Protein AF-A0A2N4X7N1-F1 (afdb_monomer)

Sequence (353 aa):
MYRLIFIAIIVLNFSCRKDKEEIELVDAPVSEAELNSVPPPTFQQLINAYEYVAKKDSTLLNNNVKLTRAVFNRIKANPNARVENAEEMNSGFFDIMHRLTKEEWALIVLNLNIRNAYNASKTVEPSKNAAVEYFPCDSDTKYENSKADGFRHAYWSALMVLETNADFAKDFATAHEAGSTNASATEMDLHNNKIGRELAIKYPTATKAQLIELLLQKKYFYIKEGEKIPENLEGIVFFAGKRQYDVTLKGSITNPDSGGPWEITFDIYQCRENIRGEYTIVRNNQMQKRRYKGKIEGNKIILDISDPYVFENPNGVPPCQNMKMYLSGNEASLKGNWVSSNCSQGGVVNLNK

Radius of gyration: 27.9 Å; Cα contacts (8 Å, |Δi|>4): 612; chains: 1; bounding box: 63×81×94 Å

pLDDT: mean 87.4, std 16.6, range [34.09, 98.75]

Nearest PDB structures (foldseek):
  1pby-assembly1_A  TM=5.014E-01  e=2.154E-02  Paracoccus denitrificans
  1lf7-assembly1_A  TM=5.441E-01  e=2.469E-01  Homo sapiens
  2ova-assembly1_A  TM=5.520E-01  e=2.600E-01  Homo sapiens
  3zuo-assembly2_B  TM=6.051E-01  e=4.515E+00  Ornithodoros moubata
  5hcd-assembly1_C  TM=5.656E-01  e=4.515E+00  Ornithodoros moubata

Mean predicted aligned error: 8.26 Å

Secondary structure (DSSP, 8-state):
--PPP---------------------SSPPPHHHHHTSPPPBHHHHHHHHHHHHHH-GGGGG-HHHHHHHHHHHHHH-TT---TT-------S--TTSBPPHHHHHHHHHTT-HHHHHHHHHHHHHHHHHHHHH-TTGGGGTTTTSHHHHHHHHHHHHHHHHHS-HHHHHHHHHHHHTT-S-HHHHHHHHHHHHHHHHHHHH-TT--HHHHHHHHHTS-EEE--TTSPPPTT--SEEESS---TT-EEEEEEEE-GGG-SEEEEEEEEEEETTEEEEEEEEEETTEEEEEEEEEEEETTEEEEEEPPPPGGG-TT------SEEEEEEEETTEEEEEEE-SS-TT-EEEEEE-

Structure (mmCIF, N/CA/C/O backbone):
data_AF-A0A2N4X7N1-F1
#
_entry.id   AF-A0A2N4X7N1-F1
#
loop_
_atom_site.group_PDB
_atom_site.id
_atom_site.type_symbol
_atom_site.label_atom_id
_atom_site.label_alt_id
_atom_site.label_comp_id
_atom_site.label_asym_id
_atom_site.label_entity_id
_atom_site.label_seq_id
_atom_site.pdbx_PDB_ins_code
_atom_site.Cartn_x
_atom_site.Cartn_y
_atom_site.Cartn_z
_atom_site.occupancy
_atom_site.B_iso_or_equiv
_atom_site.auth_seq_id
_atom_site.auth_comp_id
_atom_site.auth_asym_id
_atom_site.auth_atom_id
_atom_site.pdbx_PDB_model_num
ATOM 1 N N . MET A 1 1 ? 10.600 60.831 -68.348 1.00 40.75 1 MET A N 1
ATOM 2 C CA . MET A 1 1 ? 10.993 60.171 -67.083 1.00 40.75 1 MET A CA 1
ATOM 3 C C . MET A 1 1 ? 9.897 59.193 -66.683 1.00 40.75 1 MET A C 1
ATOM 5 O O . MET A 1 1 ? 8.914 59.615 -66.100 1.00 40.75 1 MET A O 1
ATOM 9 N N . TYR A 1 2 ? 10.044 57.911 -67.018 1.00 34.41 2 TYR A N 1
ATOM 10 C CA . TYR A 1 2 ? 9.240 56.827 -66.444 1.00 34.41 2 TYR A CA 1
ATOM 11 C C . TYR A 1 2 ? 10.223 55.751 -65.978 1.00 34.41 2 TYR A C 1
ATOM 13 O O . TYR A 1 2 ? 10.976 55.208 -66.783 1.00 34.41 2 TYR A O 1
ATOM 21 N N . ARG A 1 3 ? 10.288 55.529 -64.661 1.00 38.69 3 ARG A N 1
ATOM 22 C CA . ARG A 1 3 ? 11.093 54.474 -64.032 1.00 38.69 3 ARG A CA 1
ATOM 23 C C . ARG A 1 3 ? 10.314 53.162 -64.121 1.00 38.69 3 ARG A C 1
ATOM 25 O O . ARG A 1 3 ? 9.256 53.056 -63.510 1.00 38.69 3 ARG A O 1
ATOM 32 N N . LEU A 1 4 ? 10.846 52.177 -64.844 1.00 36.31 4 LEU A N 1
ATOM 33 C CA . LEU A 1 4 ? 10.437 50.781 -64.690 1.00 36.31 4 LEU A CA 1
ATOM 34 C C . LEU A 1 4 ? 11.130 50.190 -63.457 1.00 36.31 4 LEU A C 1
ATOM 36 O O . LEU A 1 4 ? 12.347 50.283 -63.307 1.00 36.31 4 LEU A O 1
ATOM 40 N N . ILE A 1 5 ? 10.326 49.595 -62.582 1.00 41.53 5 ILE A N 1
ATOM 41 C CA . ILE A 1 5 ? 10.744 48.840 -61.402 1.00 41.53 5 ILE A CA 1
ATOM 42 C C . ILE A 1 5 ? 10.976 47.392 -61.849 1.00 41.53 5 ILE A C 1
ATOM 44 O O . ILE A 1 5 ? 10.047 46.748 -62.331 1.00 41.53 5 ILE A O 1
ATOM 48 N N . PHE A 1 6 ? 12.192 46.873 -61.675 1.00 36.69 6 PHE A N 1
ATOM 49 C CA . PHE A 1 6 ? 12.469 45.437 -61.758 1.00 36.69 6 PHE A CA 1
ATOM 50 C C . PHE A 1 6 ? 12.430 44.854 -60.343 1.00 36.69 6 PHE A C 1
ATOM 52 O O . PHE A 1 6 ? 13.291 45.152 -59.517 1.00 36.69 6 PHE A O 1
ATOM 59 N N . ILE A 1 7 ? 11.415 44.038 -60.059 1.00 37.56 7 ILE A N 1
ATOM 60 C CA . ILE A 1 7 ? 11.347 43.215 -58.849 1.00 37.56 7 ILE A CA 1
ATOM 61 C C . ILE A 1 7 ? 12.103 41.918 -59.147 1.00 37.56 7 ILE A C 1
ATOM 63 O O . ILE A 1 7 ? 11.674 41.119 -59.976 1.00 37.56 7 ILE A O 1
ATOM 67 N N . ALA A 1 8 ? 13.240 41.720 -58.482 1.00 37.16 8 ALA A N 1
ATOM 68 C CA . ALA A 1 8 ? 13.952 40.451 -58.483 1.00 37.16 8 ALA A CA 1
ATOM 69 C C . ALA A 1 8 ? 13.223 39.466 -57.556 1.00 37.16 8 ALA A C 1
ATOM 71 O O . ALA A 1 8 ? 13.152 39.674 -56.346 1.00 37.16 8 ALA A O 1
ATOM 72 N N . ILE A 1 9 ? 12.671 38.395 -58.126 1.00 36.97 9 ILE A N 1
ATOM 73 C CA . ILE A 1 9 ? 12.119 37.274 -57.363 1.00 36.97 9 ILE A CA 1
ATOM 74 C C . ILE A 1 9 ? 13.300 36.435 -56.866 1.00 36.97 9 ILE A C 1
ATOM 76 O O . ILE A 1 9 ? 13.925 35.706 -57.633 1.00 36.97 9 ILE A O 1
ATOM 80 N N . ILE A 1 10 ? 13.615 36.549 -55.576 1.00 41.03 10 ILE A N 1
ATOM 81 C CA . ILE A 1 10 ? 14.527 35.631 -54.891 1.00 41.03 10 ILE A CA 1
ATOM 82 C C . ILE A 1 10 ? 13.719 34.381 -54.535 1.00 41.03 10 ILE A C 1
ATOM 84 O O . ILE A 1 10 ? 12.898 34.396 -53.620 1.00 41.03 10 ILE A O 1
ATOM 88 N N . VAL A 1 11 ? 13.949 33.290 -55.264 1.00 38.28 11 VAL A N 1
ATOM 89 C CA . VAL A 1 11 ? 13.445 31.965 -54.890 1.00 38.28 11 VAL A CA 1
ATOM 90 C C . VAL A 1 11 ? 14.369 31.403 -53.810 1.00 38.28 11 VAL A C 1
ATOM 92 O O . VAL A 1 11 ? 15.421 30.836 -54.100 1.00 38.28 11 VAL A O 1
ATOM 95 N N . LEU A 1 12 ? 13.994 31.594 -52.544 1.00 38.25 12 LEU A N 1
ATOM 96 C CA . LEU A 1 12 ? 14.609 30.894 -51.418 1.00 38.25 12 LEU A CA 1
ATOM 97 C C . LEU A 1 12 ? 14.129 29.438 -51.432 1.00 38.25 12 LEU A C 1
ATOM 99 O O . LEU A 1 12 ? 13.003 29.138 -51.036 1.00 38.25 12 LEU A O 1
ATOM 103 N N . ASN A 1 13 ? 14.989 28.526 -51.887 1.00 34.09 13 ASN A N 1
ATOM 104 C CA . ASN A 1 13 ? 14.807 27.093 -51.674 1.00 34.09 13 ASN A CA 1
ATOM 105 C C . ASN A 1 13 ? 14.996 26.784 -50.181 1.00 34.09 13 ASN A C 1
ATOM 107 O O . ASN A 1 13 ? 16.102 26.489 -49.729 1.00 34.09 13 ASN A O 1
ATOM 111 N N . PHE A 1 14 ? 13.912 26.834 -49.408 1.00 35.94 14 PHE A N 1
ATOM 112 C CA . PHE A 1 14 ? 13.867 26.176 -48.107 1.00 35.94 14 PHE A CA 1
ATOM 113 C C . PHE A 1 14 ? 13.791 24.666 -48.339 1.00 35.94 14 PHE A C 1
ATOM 115 O O . PHE A 1 14 ? 12.718 24.088 -48.505 1.00 35.94 14 PHE A O 1
ATOM 122 N N . SER A 1 15 ? 14.954 24.015 -48.365 1.00 34.59 15 SER A N 1
ATOM 123 C CA . SER A 1 15 ? 15.030 22.569 -48.181 1.00 34.59 15 SER A CA 1
ATOM 124 C C . SER A 1 15 ? 14.576 22.258 -46.753 1.00 34.59 15 SER A C 1
ATOM 126 O O . SER A 1 15 ? 15.340 22.397 -45.799 1.00 34.59 15 SER A O 1
ATOM 128 N N . CYS A 1 16 ? 13.307 21.878 -46.587 1.00 38.59 16 CYS A N 1
ATOM 129 C CA . CYS A 1 16 ? 12.831 21.229 -45.371 1.00 38.59 16 CYS A CA 1
ATOM 130 C C . CYS A 1 16 ? 13.525 19.868 -45.251 1.00 38.59 16 CYS A C 1
ATOM 132 O O . CYS A 1 16 ? 12.997 18.841 -45.682 1.00 38.59 16 CYS A O 1
ATOM 134 N N . ARG A 1 17 ? 14.707 19.845 -44.631 1.00 36.03 17 ARG A N 1
ATOM 135 C CA . ARG A 1 17 ? 15.272 18.616 -44.082 1.00 36.03 17 ARG A CA 1
ATOM 136 C C . ARG A 1 17 ? 14.375 18.220 -42.908 1.00 36.03 17 ARG A C 1
ATOM 138 O O . ARG A 1 17 ? 14.511 18.722 -41.801 1.00 36.03 17 ARG A O 1
ATOM 145 N N . LYS A 1 18 ? 13.382 17.364 -43.164 1.00 38.88 18 LYS A N 1
ATOM 146 C CA . LYS A 1 18 ? 12.819 16.538 -42.095 1.00 38.88 18 LYS A CA 1
ATOM 147 C C . LYS A 1 18 ? 13.967 15.642 -41.657 1.00 38.88 18 LYS A C 1
ATOM 149 O O . LYS A 1 18 ? 14.244 14.659 -42.342 1.00 38.88 18 LYS A O 1
ATOM 154 N N . ASP A 1 19 ? 14.648 16.004 -40.577 1.00 38.66 19 ASP A N 1
ATOM 155 C CA . ASP A 1 19 ? 15.570 15.105 -39.899 1.00 38.66 19 ASP A CA 1
ATOM 156 C C . ASP A 1 19 ? 14.757 13.890 -39.447 1.00 38.66 19 ASP A C 1
ATOM 158 O O . ASP A 1 19 ? 14.081 13.875 -38.418 1.00 38.66 19 ASP A O 1
ATOM 162 N N . LYS A 1 20 ? 14.735 12.861 -40.296 1.00 44.12 20 LYS A N 1
ATOM 163 C CA . LYS A 1 20 ? 14.378 11.520 -39.876 1.00 44.12 20 LYS A CA 1
ATOM 164 C C . LYS A 1 20 ? 15.541 11.071 -38.999 1.00 44.12 20 LYS A C 1
ATOM 166 O O . LYS A 1 20 ? 16.479 10.471 -39.501 1.00 44.12 20 LYS A O 1
ATOM 171 N N . GLU A 1 21 ? 15.494 11.385 -37.706 1.00 55.69 21 GLU A N 1
ATOM 172 C CA . GLU A 1 21 ? 16.213 10.574 -36.723 1.00 55.69 21 GLU A CA 1
ATOM 173 C C . GLU A 1 21 ? 15.700 9.139 -36.913 1.00 55.69 21 GLU A C 1
ATOM 175 O O . GLU A 1 21 ? 14.548 8.824 -36.572 1.00 55.69 21 GLU A O 1
ATOM 180 N N . GLU A 1 22 ? 16.501 8.320 -37.590 1.00 61.06 22 GLU A N 1
ATOM 181 C CA . GLU A 1 22 ? 16.320 6.878 -37.677 1.00 61.06 22 GLU A CA 1
ATOM 182 C C . GLU A 1 22 ? 16.646 6.279 -36.308 1.00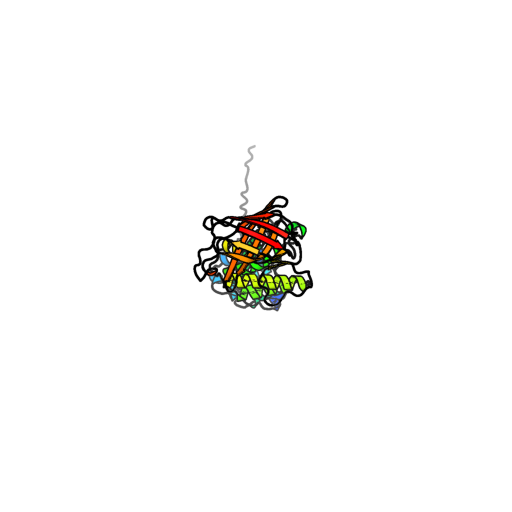 61.06 22 GLU A C 1
ATOM 184 O O . GLU A 1 22 ? 17.578 6.711 -35.630 1.00 61.06 22 GLU A O 1
ATOM 189 N N . ILE A 1 23 ? 15.843 5.311 -35.867 1.00 63.03 23 ILE A N 1
ATOM 190 C CA . ILE A 1 23 ? 16.182 4.541 -34.672 1.00 63.03 23 ILE A CA 1
ATOM 191 C C . ILE A 1 23 ? 17.345 3.637 -35.075 1.00 63.03 23 ILE A C 1
ATOM 193 O O . ILE A 1 23 ? 17.161 2.724 -35.876 1.00 63.03 23 ILE A O 1
ATOM 197 N N . GLU A 1 24 ? 18.538 3.897 -34.544 1.00 59.59 24 GLU A N 1
ATOM 198 C CA . GLU A 1 24 ? 19.690 3.020 -34.743 1.00 59.59 24 GLU A CA 1
ATOM 199 C C . GLU A 1 24 ? 19.423 1.684 -34.028 1.00 59.59 24 GLU A C 1
ATOM 201 O O . GLU A 1 24 ? 19.470 1.584 -32.796 1.00 59.59 24 GLU A O 1
ATOM 206 N N . LEU A 1 25 ? 19.057 0.666 -34.811 1.00 61.97 25 LEU A N 1
ATOM 207 C CA . LEU A 1 25 ? 18.718 -0.670 -34.329 1.00 61.97 25 LEU A CA 1
ATOM 208 C C . LEU A 1 25 ? 19.961 -1.556 -34.361 1.00 61.97 25 LEU A C 1
ATOM 210 O O . LEU A 1 25 ? 20.261 -2.203 -35.362 1.00 61.97 25 LEU A O 1
ATOM 214 N N . VAL A 1 26 ? 20.675 -1.601 -33.239 1.00 71.81 26 VAL A N 1
ATOM 215 C CA . VAL A 1 26 ? 21.698 -2.623 -33.004 1.00 71.81 26 VAL A CA 1
ATOM 216 C C . VAL A 1 26 ? 21.008 -3.875 -32.465 1.00 71.81 26 VAL A C 1
ATOM 218 O O . VAL A 1 26 ? 20.328 -3.819 -31.441 1.00 71.81 26 VAL A O 1
ATOM 221 N N . ASP A 1 27 ? 21.193 -5.014 -33.131 1.00 72.56 27 ASP A N 1
ATOM 222 C CA . ASP A 1 27 ? 20.600 -6.304 -32.744 1.00 72.56 27 ASP A CA 1
ATOM 223 C C . ASP A 1 27 ? 21.394 -6.985 -31.603 1.00 72.56 27 ASP A C 1
ATOM 225 O O . ASP A 1 27 ? 21.731 -8.165 -31.654 1.00 72.56 27 ASP A O 1
ATOM 229 N N . ALA A 1 28 ? 21.762 -6.207 -30.577 1.00 85.19 28 ALA A N 1
ATOM 230 C CA . ALA A 1 28 ? 22.543 -6.663 -29.429 1.00 85.19 28 ALA A CA 1
ATOM 231 C C . ALA A 1 28 ? 22.019 -6.058 -28.111 1.00 85.19 28 ALA A C 1
ATOM 233 O O . ALA A 1 28 ? 21.717 -4.856 -28.072 1.00 85.19 28 ALA A O 1
ATOM 234 N N . PRO A 1 29 ? 21.956 -6.840 -27.013 1.00 91.62 29 PRO A N 1
ATOM 235 C CA . PRO A 1 29 ? 21.647 -6.327 -25.677 1.00 91.62 29 PRO A CA 1
ATOM 236 C C . PRO A 1 29 ? 22.611 -5.220 -25.247 1.00 91.62 29 PRO A C 1
ATOM 238 O O . PRO A 1 29 ? 23.762 -5.202 -25.681 1.00 91.62 29 PRO A O 1
ATOM 241 N N . VAL A 1 30 ? 22.139 -4.298 -24.405 1.00 93.62 30 VAL A N 1
ATOM 242 C CA . VAL A 1 30 ? 22.968 -3.243 -23.799 1.00 93.62 30 VAL A CA 1
ATOM 243 C C . VAL A 1 30 ? 23.974 -3.882 -22.846 1.00 93.62 30 VAL A C 1
ATOM 245 O O . VAL A 1 30 ? 23.587 -4.650 -21.969 1.00 93.62 30 VAL A O 1
ATOM 248 N N . SER A 1 31 ? 25.260 -3.582 -23.022 1.00 94.31 31 SER A N 1
ATOM 249 C CA . SER A 1 31 ? 26.309 -4.050 -22.109 1.00 94.31 31 SER A CA 1
ATOM 250 C C . SER A 1 31 ? 26.346 -3.230 -20.815 1.00 94.31 31 SER A C 1
ATOM 252 O O . SER A 1 31 ? 25.935 -2.070 -20.790 1.00 94.31 31 SER A O 1
ATOM 254 N N . GLU A 1 32 ? 26.914 -3.786 -19.742 1.00 94.56 32 GLU A N 1
ATOM 255 C CA . GLU A 1 32 ? 27.132 -3.046 -18.488 1.00 94.56 32 GLU A CA 1
ATOM 256 C C . GLU A 1 32 ? 27.980 -1.782 -18.689 1.00 94.56 32 GLU A C 1
ATOM 258 O O . GLU A 1 32 ? 27.701 -0.738 -18.104 1.00 94.56 32 GLU A O 1
ATOM 263 N N . ALA A 1 33 ? 28.995 -1.847 -19.557 1.00 95.06 33 ALA A N 1
ATOM 264 C CA . ALA A 1 33 ? 29.833 -0.694 -19.878 1.00 95.06 33 ALA A CA 1
ATOM 265 C C . ALA A 1 33 ? 29.020 0.438 -20.527 1.00 95.06 33 ALA A C 1
ATOM 267 O O . ALA A 1 33 ? 29.196 1.608 -20.188 1.00 95.06 33 ALA A O 1
ATOM 268 N N . GLU A 1 34 ? 28.098 0.095 -21.431 1.00 94.44 34 GLU A N 1
ATOM 269 C CA . GLU A 1 34 ? 27.183 1.066 -22.027 1.00 94.44 34 GLU A CA 1
ATOM 270 C C . GLU A 1 34 ? 26.201 1.617 -20.994 1.00 94.44 34 GLU A C 1
ATOM 272 O O . GLU A 1 34 ? 26.036 2.835 -20.922 1.00 94.44 34 GLU A O 1
ATOM 277 N N . LEU A 1 35 ? 25.589 0.754 -20.178 1.00 94.56 35 LEU A N 1
ATOM 278 C CA . LEU A 1 35 ? 24.678 1.155 -19.106 1.00 94.56 35 LEU A CA 1
ATOM 279 C C . LEU A 1 35 ? 25.329 2.192 -18.184 1.00 94.56 35 LEU A C 1
ATOM 281 O O . LEU A 1 35 ? 24.758 3.253 -17.956 1.00 94.56 35 LEU A O 1
ATOM 285 N N . ASN A 1 36 ? 26.552 1.919 -17.728 1.00 93.38 36 ASN A N 1
ATOM 286 C CA . ASN A 1 36 ? 27.296 2.785 -16.812 1.00 93.38 36 ASN A CA 1
ATOM 287 C C . ASN A 1 36 ? 27.677 4.144 -17.424 1.00 93.38 36 ASN A C 1
ATOM 289 O O . ASN A 1 36 ? 28.004 5.077 -16.691 1.00 93.38 36 ASN A O 1
ATOM 293 N N . SER A 1 37 ? 27.621 4.279 -18.754 1.00 91.50 37 SER A N 1
ATOM 294 C CA . SER A 1 37 ? 27.845 5.550 -19.453 1.00 91.50 37 SER A CA 1
ATOM 295 C C . SER A 1 37 ? 26.614 6.466 -19.483 1.00 91.50 37 SER A C 1
ATOM 297 O O . SER A 1 37 ? 26.734 7.633 -19.857 1.00 91.50 37 SER A O 1
ATOM 299 N N . VAL A 1 38 ? 25.434 5.959 -19.100 1.00 91.44 38 VAL A N 1
ATOM 300 C CA . VAL A 1 38 ? 24.162 6.691 -19.139 1.00 91.44 38 VAL A CA 1
ATOM 301 C C . VAL A 1 38 ? 23.571 6.765 -17.728 1.00 91.44 38 VAL A C 1
ATOM 303 O O . VAL A 1 38 ? 23.261 5.725 -17.147 1.00 91.44 38 VAL A O 1
ATOM 306 N N . PRO A 1 39 ? 23.382 7.968 -17.153 1.00 91.19 39 PRO A N 1
ATOM 307 C CA . PRO A 1 39 ? 22.790 8.087 -15.827 1.00 91.19 39 PRO A CA 1
ATOM 308 C C . PRO A 1 39 ? 21.342 7.564 -15.826 1.00 91.19 39 PRO A C 1
ATOM 310 O O . PRO A 1 39 ? 20.651 7.714 -16.840 1.00 91.19 39 PRO A O 1
ATOM 313 N N . PRO A 1 40 ? 20.851 7.016 -14.699 1.00 92.81 40 PRO A N 1
ATOM 314 C CA . PRO A 1 40 ? 19.457 6.607 -14.582 1.00 92.81 40 PRO A CA 1
ATOM 315 C C . PRO A 1 40 ? 18.484 7.743 -14.965 1.00 92.81 40 PRO A C 1
ATOM 317 O O . PRO A 1 40 ? 18.634 8.878 -14.479 1.00 92.81 40 PRO A O 1
ATOM 320 N N . PRO A 1 41 ? 17.505 7.482 -15.851 1.00 93.81 41 PRO A N 1
ATOM 321 C CA . PRO A 1 41 ? 16.510 8.472 -16.252 1.00 93.81 41 PRO A CA 1
ATOM 322 C C . PRO A 1 41 ? 15.475 8.691 -15.141 1.00 93.81 41 PRO A C 1
ATOM 324 O O . PRO A 1 41 ? 15.380 7.906 -14.200 1.00 93.81 41 PRO A O 1
ATOM 327 N N . THR A 1 42 ? 14.655 9.734 -15.263 1.00 92.88 42 THR A N 1
ATOM 328 C CA . THR A 1 42 ? 13.405 9.812 -14.488 1.00 92.88 42 THR A CA 1
ATOM 329 C C . THR A 1 42 ? 12.368 8.811 -14.989 1.00 92.88 42 THR A C 1
ATOM 331 O O . THR A 1 42 ? 12.427 8.377 -16.147 1.00 92.88 42 THR A O 1
ATOM 334 N N . PHE A 1 43 ? 11.378 8.473 -14.157 1.00 92.44 43 PHE A N 1
ATOM 335 C CA . PHE A 1 43 ? 10.231 7.671 -14.602 1.00 92.44 43 PHE A CA 1
ATOM 336 C C . PHE A 1 43 ? 9.541 8.314 -15.815 1.00 92.44 43 PHE A C 1
ATOM 338 O O . PHE A 1 43 ? 9.230 7.621 -16.787 1.00 92.44 43 PHE A O 1
ATOM 345 N N . GLN A 1 44 ? 9.381 9.642 -15.819 1.00 92.06 44 GLN A N 1
ATOM 346 C CA . GLN A 1 44 ? 8.810 10.368 -16.956 1.00 92.06 44 GLN A CA 1
ATOM 347 C C . GLN A 1 44 ? 9.680 10.278 -18.219 1.00 92.06 44 GLN A C 1
ATOM 349 O O . GLN A 1 44 ? 9.157 10.097 -19.320 1.00 92.06 44 GLN A O 1
ATOM 354 N N . GLN A 1 45 ? 11.006 10.378 -18.090 1.00 93.00 45 GLN A N 1
ATOM 355 C CA . GLN A 1 45 ? 11.922 10.204 -19.223 1.00 93.00 45 GLN A CA 1
ATOM 356 C C . GLN A 1 45 ? 11.818 8.791 -19.813 1.00 93.00 45 GLN A C 1
ATOM 358 O O . GLN A 1 45 ? 11.787 8.645 -21.037 1.00 93.00 45 GLN A O 1
ATOM 363 N N . LEU A 1 46 ? 11.702 7.764 -18.964 1.00 95.56 46 LEU A N 1
ATOM 364 C CA . LEU A 1 46 ? 11.485 6.384 -19.394 1.00 95.56 46 LEU A CA 1
ATOM 365 C C . LEU A 1 46 ? 10.151 6.220 -20.145 1.00 95.56 46 LEU A C 1
ATOM 367 O O . LEU A 1 46 ? 10.137 5.633 -21.228 1.00 95.56 46 LEU A O 1
ATOM 371 N N . ILE A 1 47 ? 9.053 6.768 -19.608 1.00 95.50 47 ILE A N 1
ATOM 372 C CA . ILE A 1 47 ? 7.724 6.765 -20.249 1.00 95.50 47 ILE A CA 1
ATOM 373 C C . ILE A 1 47 ? 7.803 7.403 -21.639 1.00 95.50 47 ILE A C 1
ATOM 375 O O . ILE A 1 47 ? 7.460 6.767 -22.636 1.00 95.50 47 ILE A O 1
ATOM 379 N N . ASN A 1 48 ? 8.339 8.623 -21.720 1.00 94.25 48 ASN A N 1
ATOM 380 C CA . ASN A 1 48 ? 8.442 9.374 -22.970 1.00 94.25 48 ASN A CA 1
ATOM 381 C C . ASN A 1 48 ? 9.282 8.635 -24.022 1.00 94.25 48 ASN A C 1
ATOM 383 O O . ASN A 1 48 ? 8.936 8.620 -25.206 1.00 94.25 48 ASN A O 1
ATOM 387 N N . ALA A 1 49 ? 10.395 8.022 -23.608 1.00 95.12 49 ALA A N 1
ATOM 388 C CA . ALA A 1 49 ? 11.255 7.262 -24.506 1.00 95.12 49 ALA A CA 1
ATOM 389 C C . ALA A 1 49 ? 10.559 5.996 -25.028 1.00 95.12 49 ALA A C 1
ATOM 391 O O . ALA A 1 49 ? 10.614 5.731 -26.231 1.00 95.12 49 ALA A O 1
ATOM 392 N N . TYR A 1 50 ? 9.868 5.255 -24.157 1.00 96.75 50 TYR A N 1
ATOM 393 C CA . TYR A 1 50 ? 9.094 4.075 -24.541 1.00 96.75 50 TYR A CA 1
ATOM 394 C C . TYR A 1 50 ? 7.997 4.421 -25.552 1.00 96.75 50 TYR A C 1
ATOM 396 O O . TYR A 1 50 ? 7.911 3.801 -26.611 1.00 96.75 50 TYR A O 1
ATOM 404 N N . GLU A 1 51 ? 7.188 5.440 -25.262 1.00 95.94 51 GLU A N 1
ATOM 405 C CA . GLU A 1 51 ? 6.071 5.850 -26.120 1.00 95.94 51 GLU A CA 1
ATOM 406 C C . GLU A 1 51 ? 6.543 6.389 -27.469 1.00 95.94 51 GLU A C 1
ATOM 408 O O . GLU A 1 51 ? 5.946 6.081 -28.503 1.00 95.94 51 GLU A O 1
ATOM 413 N N . TYR A 1 52 ? 7.649 7.138 -27.484 1.00 94.19 52 TYR A N 1
ATOM 414 C CA . TYR A 1 52 ? 8.273 7.581 -28.727 1.00 94.19 52 TYR A CA 1
ATOM 415 C C . TYR A 1 52 ? 8.675 6.391 -29.605 1.00 94.19 52 TYR A C 1
ATOM 417 O O . TYR A 1 52 ? 8.320 6.356 -30.784 1.00 94.19 52 TYR A O 1
ATOM 425 N N . VAL A 1 53 ? 9.382 5.409 -29.034 1.00 94.88 53 VAL A N 1
ATOM 426 C CA . VAL A 1 53 ? 9.827 4.209 -29.759 1.00 94.88 53 VAL A CA 1
ATOM 427 C C . VAL A 1 53 ? 8.626 3.406 -30.261 1.00 94.88 53 VAL A C 1
ATOM 429 O O . VAL A 1 53 ? 8.557 3.108 -31.451 1.00 94.88 53 VAL A O 1
ATOM 432 N N . ALA A 1 54 ? 7.640 3.142 -29.399 1.00 95.25 54 ALA A N 1
ATOM 433 C CA . ALA A 1 54 ? 6.434 2.389 -29.741 1.00 95.25 54 ALA A CA 1
ATOM 434 C C . ALA A 1 54 ? 5.603 3.053 -30.854 1.00 95.25 54 ALA A C 1
ATOM 436 O O . ALA A 1 54 ? 5.040 2.363 -31.704 1.00 95.25 54 ALA A O 1
ATOM 437 N N . LYS A 1 55 ? 5.532 4.391 -30.868 1.00 95.94 55 LYS A N 1
ATOM 438 C CA . LYS A 1 55 ? 4.836 5.164 -31.909 1.00 95.94 55 LYS A CA 1
ATOM 439 C C . LYS A 1 55 ? 5.607 5.197 -33.227 1.00 95.94 55 LYS A C 1
ATOM 441 O O . LYS A 1 55 ? 4.990 5.213 -34.290 1.00 95.94 55 LYS A O 1
ATOM 446 N N . LYS A 1 56 ? 6.938 5.278 -33.165 1.00 94.12 56 LYS A N 1
ATOM 447 C CA . LYS A 1 56 ? 7.807 5.361 -34.346 1.00 94.12 56 LYS A CA 1
ATOM 448 C C . LYS A 1 56 ? 7.885 4.018 -35.073 1.00 94.12 56 LYS A C 1
ATOM 450 O O . LYS A 1 56 ? 7.846 4.008 -36.300 1.00 94.12 56 LYS A O 1
ATOM 455 N N . ASP A 1 57 ? 7.977 2.923 -34.322 1.00 93.50 57 ASP A N 1
ATOM 456 C CA . ASP A 1 57 ? 7.989 1.559 -34.843 1.00 93.50 57 ASP A CA 1
ATOM 457 C C . ASP A 1 57 ? 7.361 0.587 -33.832 1.00 93.50 57 ASP A C 1
ATOM 459 O O . ASP A 1 57 ? 7.998 0.108 -32.888 1.00 93.50 57 ASP A O 1
ATOM 463 N N . SER A 1 58 ? 6.086 0.266 -34.048 1.00 93.88 58 SER A N 1
ATOM 464 C CA . SER A 1 58 ? 5.343 -0.655 -33.189 1.00 93.88 58 SER A CA 1
ATOM 465 C C . SER A 1 58 ? 5.809 -2.107 -33.317 1.00 93.88 58 SER A C 1
ATOM 467 O O . SER A 1 58 ? 5.509 -2.912 -32.436 1.00 93.88 58 SER A O 1
ATOM 469 N N . THR A 1 59 ? 6.570 -2.465 -34.359 1.00 93.56 59 THR A N 1
ATOM 470 C CA . THR A 1 59 ? 7.075 -3.837 -34.530 1.00 93.56 59 THR A CA 1
ATOM 471 C C . THR A 1 59 ? 8.115 -4.200 -33.469 1.00 93.56 59 THR A C 1
ATOM 473 O O . THR A 1 59 ? 8.219 -5.367 -33.083 1.00 93.56 59 THR A O 1
ATOM 476 N N . LEU A 1 60 ? 8.810 -3.200 -32.909 1.00 92.38 60 LEU A N 1
ATOM 477 C CA . LEU A 1 60 ? 9.768 -3.369 -31.813 1.00 92.38 60 LEU A CA 1
ATOM 478 C C . LEU A 1 60 ? 9.110 -3.911 -30.541 1.00 92.38 60 LEU A C 1
ATOM 480 O O . LEU A 1 60 ? 9.766 -4.585 -29.753 1.00 92.38 60 LEU A O 1
ATOM 484 N N . LEU A 1 61 ? 7.802 -3.702 -30.363 1.00 92.75 61 LEU A N 1
ATOM 485 C CA . LEU A 1 61 ? 7.048 -4.248 -29.233 1.00 92.75 61 LEU A CA 1
ATOM 486 C C . LEU A 1 61 ? 7.071 -5.787 -29.197 1.00 92.75 61 LEU A C 1
ATOM 488 O O . LEU A 1 61 ? 6.877 -6.373 -28.134 1.00 92.75 61 LEU A O 1
ATOM 492 N N . ASN A 1 62 ? 7.365 -6.447 -30.315 1.00 93.06 62 ASN A N 1
ATOM 493 C CA . ASN A 1 62 ? 7.416 -7.905 -30.392 1.00 93.06 62 ASN A CA 1
ATOM 494 C C . ASN A 1 62 ? 8.781 -8.493 -29.988 1.00 93.06 62 ASN A C 1
ATOM 496 O O . ASN A 1 62 ? 8.931 -9.712 -29.968 1.00 93.06 62 ASN A O 1
ATOM 500 N N . ASN A 1 63 ? 9.787 -7.663 -29.681 1.00 93.44 63 ASN A N 1
ATOM 501 C CA . ASN A 1 63 ? 11.129 -8.121 -29.323 1.00 93.44 63 ASN A CA 1
ATOM 502 C C . ASN A 1 63 ? 11.737 -7.259 -28.203 1.00 93.44 63 ASN A C 1
ATOM 504 O O . ASN A 1 63 ? 12.146 -6.121 -28.429 1.00 93.44 63 ASN A O 1
ATOM 508 N N . ASN A 1 64 ? 11.859 -7.828 -26.999 1.00 91.94 64 ASN A N 1
ATOM 509 C CA . ASN A 1 64 ? 12.353 -7.102 -25.824 1.00 91.94 64 ASN A CA 1
ATOM 510 C C . ASN A 1 64 ? 13.819 -6.653 -25.933 1.00 91.94 64 ASN A C 1
ATOM 512 O O . ASN A 1 64 ? 14.160 -5.633 -25.338 1.00 91.94 64 ASN A O 1
ATOM 516 N N . VAL A 1 65 ? 14.676 -7.349 -26.692 1.00 93.94 65 VAL A N 1
ATOM 517 C CA . VAL A 1 65 ? 16.071 -6.918 -26.915 1.00 93.94 65 VAL A CA 1
ATOM 518 C C . VAL A 1 65 ? 16.080 -5.635 -27.736 1.00 93.94 65 VAL A C 1
ATOM 520 O O . VAL A 1 65 ? 16.634 -4.624 -27.301 1.00 93.94 65 VAL A O 1
ATOM 523 N N . LYS A 1 66 ? 15.394 -5.648 -28.885 1.00 94.31 66 LYS A N 1
ATOM 524 C CA . LYS A 1 66 ? 15.299 -4.486 -29.781 1.00 94.31 66 LYS A CA 1
ATOM 525 C C . LYS A 1 66 ? 14.604 -3.309 -29.109 1.00 94.31 66 LYS A C 1
ATOM 527 O O . LYS A 1 66 ? 15.077 -2.181 -29.216 1.00 94.31 66 LYS A O 1
ATOM 532 N N . LEU A 1 67 ? 13.518 -3.573 -28.382 1.00 95.38 67 LEU A N 1
ATOM 533 C CA . LEU A 1 67 ? 12.788 -2.550 -27.641 1.00 95.38 67 LEU A CA 1
ATOM 534 C C . LEU A 1 67 ? 13.665 -1.905 -26.566 1.00 95.38 67 LEU A C 1
ATOM 536 O O . LEU A 1 67 ? 13.779 -0.683 -26.532 1.00 95.38 67 LEU A O 1
ATOM 540 N N . THR A 1 68 ? 14.318 -2.713 -25.724 1.00 96.12 68 THR A N 1
ATOM 541 C CA . THR A 1 68 ? 15.211 -2.214 -24.665 1.0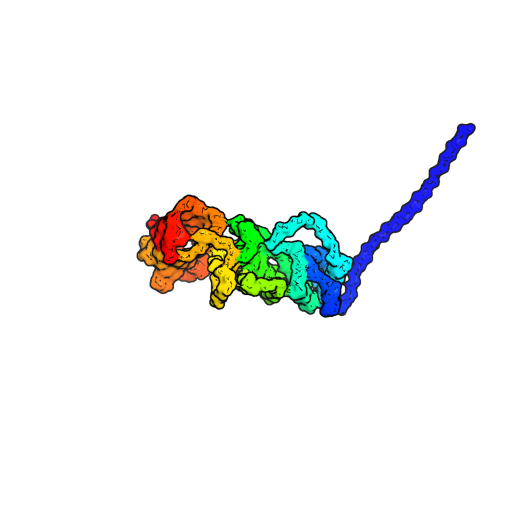0 96.12 68 THR A CA 1
ATOM 542 C C . THR A 1 68 ? 16.335 -1.376 -25.260 1.00 96.12 68 THR A C 1
ATOM 544 O O . THR A 1 68 ? 16.574 -0.260 -24.802 1.00 96.12 68 THR A O 1
ATOM 547 N N . ARG A 1 69 ? 16.975 -1.860 -26.331 1.00 95.25 69 ARG A N 1
ATOM 548 C CA . ARG A 1 69 ? 18.042 -1.133 -27.024 1.00 95.25 69 ARG A CA 1
ATOM 549 C C . ARG A 1 69 ? 17.559 0.203 -27.592 1.00 95.25 69 ARG A C 1
ATOM 551 O O . ARG A 1 69 ? 18.209 1.221 -27.374 1.00 95.25 69 ARG A O 1
ATOM 558 N N . ALA A 1 70 ? 16.422 0.218 -28.287 1.00 95.00 70 ALA A N 1
ATOM 559 C CA . ALA A 1 70 ? 15.870 1.431 -28.884 1.00 95.00 70 ALA A CA 1
ATOM 560 C C . ALA A 1 70 ? 15.497 2.479 -27.822 1.00 95.00 70 ALA A C 1
ATOM 562 O O . ALA A 1 70 ? 15.809 3.661 -27.981 1.00 95.00 70 ALA A O 1
ATOM 563 N N . VAL A 1 71 ? 14.879 2.053 -26.715 1.00 95.56 71 VAL A N 1
ATOM 564 C CA . VAL A 1 71 ? 14.528 2.947 -25.600 1.00 95.56 71 VAL A CA 1
ATOM 565 C C . VAL A 1 71 ? 15.784 3.472 -24.900 1.00 95.56 71 VAL A C 1
ATOM 567 O O . VAL A 1 71 ? 15.887 4.675 -24.661 1.00 95.56 71 VAL A O 1
ATOM 570 N N . PHE A 1 72 ? 16.774 2.612 -24.645 1.00 95.81 72 PHE A N 1
ATOM 571 C CA . PHE A 1 72 ? 18.060 3.010 -24.069 1.00 95.81 72 PHE A CA 1
ATOM 572 C C . PHE A 1 72 ? 18.783 4.043 -24.944 1.00 95.81 72 PHE A C 1
ATOM 574 O O . PHE A 1 72 ? 19.192 5.094 -24.453 1.00 95.81 72 PHE A O 1
ATOM 581 N N . ASN A 1 73 ? 18.882 3.791 -26.253 1.00 94.19 73 ASN A N 1
ATOM 582 C CA . ASN A 1 73 ? 19.498 4.717 -27.203 1.00 94.19 73 ASN A CA 1
ATOM 583 C C . ASN A 1 73 ? 18.755 6.059 -27.236 1.00 94.19 73 ASN A C 1
ATOM 585 O O . ASN A 1 73 ? 19.391 7.111 -27.287 1.00 94.19 73 ASN A O 1
ATOM 589 N N . ARG A 1 74 ? 17.417 6.045 -27.137 1.00 93.31 74 ARG A N 1
ATOM 590 C CA . ARG A 1 74 ? 16.620 7.275 -27.064 1.00 93.31 74 ARG A CA 1
ATOM 591 C C . ARG A 1 74 ? 16.927 8.090 -25.807 1.00 93.31 74 ARG A C 1
ATOM 593 O O . ARG A 1 74 ? 17.075 9.306 -25.908 1.00 93.31 74 ARG A O 1
ATOM 600 N N . ILE A 1 75 ? 17.041 7.437 -24.652 1.00 93.81 75 ILE A N 1
ATOM 601 C CA . ILE A 1 75 ? 17.414 8.088 -23.386 1.00 93.81 75 ILE A CA 1
ATOM 602 C C . ILE A 1 75 ? 18.839 8.648 -23.479 1.00 93.81 75 ILE A C 1
ATOM 604 O O . ILE A 1 75 ? 19.065 9.812 -23.152 1.00 93.81 75 ILE A O 1
ATOM 608 N N . LYS A 1 76 ? 19.784 7.861 -24.006 1.00 92.75 76 LYS A N 1
ATOM 609 C CA . LYS A 1 76 ? 21.182 8.265 -24.213 1.00 92.75 76 LYS A CA 1
ATOM 610 C C . LYS A 1 76 ? 21.322 9.475 -25.138 1.00 92.75 76 LYS A C 1
ATOM 612 O O . LYS A 1 76 ? 22.152 10.339 -24.879 1.00 92.75 76 LYS A O 1
ATOM 617 N N . ALA A 1 77 ? 20.534 9.535 -26.210 1.00 90.19 77 ALA A N 1
ATOM 618 C CA . ALA A 1 77 ? 20.569 10.637 -27.169 1.00 90.19 77 ALA A CA 1
ATOM 619 C C . ALA A 1 77 ? 20.010 11.948 -26.592 1.00 90.19 77 ALA A C 1
ATOM 621 O O . ALA A 1 77 ? 20.343 13.023 -27.085 1.00 90.19 77 ALA A O 1
ATOM 622 N N . ASN A 1 78 ? 19.167 11.882 -25.556 1.00 82.75 78 ASN A N 1
ATOM 623 C CA . ASN A 1 78 ? 18.549 13.063 -24.962 1.00 82.75 78 ASN A CA 1
ATOM 624 C C . ASN A 1 78 ? 18.515 13.002 -23.419 1.00 82.75 78 ASN A C 1
ATOM 626 O O . ASN A 1 78 ? 17.438 12.993 -22.817 1.00 82.75 78 ASN A O 1
ATOM 630 N N . PRO A 1 79 ? 19.687 12.991 -22.755 1.00 70.25 79 PRO A N 1
ATOM 631 C CA . PRO A 1 79 ? 19.784 12.771 -21.308 1.00 70.25 79 PRO A CA 1
ATOM 632 C C . PRO A 1 79 ? 19.197 13.935 -20.489 1.00 70.25 79 PRO A C 1
ATOM 634 O O . PRO A 1 79 ? 18.767 13.752 -19.348 1.00 70.25 79 PRO A O 1
ATOM 637 N N . ASN A 1 80 ? 19.143 15.126 -21.096 1.00 65.69 80 ASN A N 1
ATOM 638 C CA . ASN A 1 80 ? 18.660 16.372 -20.502 1.00 65.69 80 ASN A CA 1
ATOM 639 C C . ASN A 1 80 ? 17.321 16.830 -21.091 1.00 65.69 80 ASN A C 1
ATOM 641 O O . ASN A 1 80 ? 17.004 18.016 -20.979 1.00 65.69 80 ASN A O 1
ATOM 645 N N . ALA A 1 81 ? 16.560 15.940 -21.744 1.00 64.25 81 ALA A N 1
ATOM 646 C CA . ALA A 1 81 ? 15.238 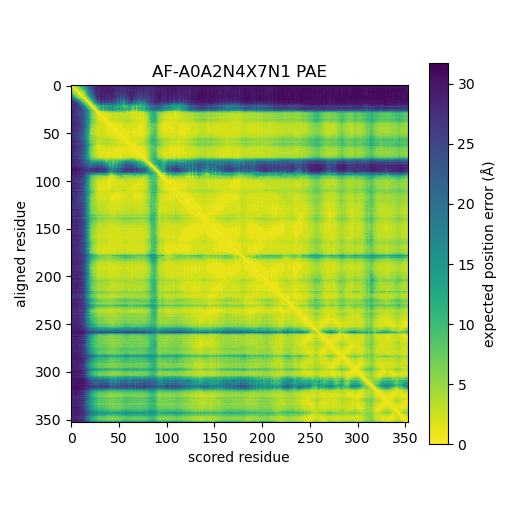16.271 -22.268 1.00 64.25 81 ALA A CA 1
ATOM 647 C C . ALA A 1 81 ? 14.419 16.944 -21.160 1.00 64.25 81 ALA A C 1
ATOM 649 O O . ALA A 1 81 ? 14.043 16.290 -20.183 1.00 64.25 81 ALA A O 1
ATOM 650 N N . ARG A 1 82 ? 14.205 18.260 -21.281 1.00 54.56 82 ARG A N 1
ATOM 651 C CA . ARG A 1 82 ? 13.391 19.009 -20.327 1.00 54.56 82 ARG A CA 1
ATOM 652 C C . ARG A 1 82 ? 11.966 18.493 -20.452 1.00 54.56 82 ARG A C 1
ATOM 654 O O . ARG A 1 82 ? 11.434 18.417 -21.557 1.00 54.56 82 ARG A O 1
ATOM 661 N N . VAL A 1 83 ? 11.366 18.130 -19.326 1.00 56.34 83 VAL A N 1
ATOM 662 C CA . VAL A 1 83 ? 9.930 17.867 -19.268 1.00 56.34 83 VAL A CA 1
ATOM 663 C C . VAL A 1 83 ? 9.249 19.235 -19.339 1.00 56.34 83 VAL A C 1
ATOM 665 O O . VAL A 1 83 ? 9.396 20.049 -18.427 1.00 56.34 83 VAL A O 1
ATOM 668 N N . GLU A 1 84 ? 8.589 19.536 -20.458 1.00 44.16 84 GLU A N 1
ATOM 669 C CA . GLU A 1 84 ? 7.731 20.720 -20.564 1.00 44.16 84 GLU A CA 1
ATOM 670 C C . GLU A 1 84 ? 6.645 20.616 -19.478 1.00 44.16 84 GLU A C 1
ATOM 672 O O . GLU A 1 84 ? 5.980 19.587 -19.376 1.00 44.16 84 GLU A O 1
ATOM 677 N N . ASN A 1 85 ? 6.497 21.660 -18.653 1.00 46.25 85 ASN A N 1
ATOM 678 C CA . ASN A 1 85 ? 5.635 21.718 -17.455 1.00 46.25 85 ASN A CA 1
ATOM 679 C C . ASN A 1 85 ? 6.148 21.005 -16.191 1.00 46.25 85 ASN A C 1
ATOM 681 O O . ASN A 1 85 ? 5.350 20.661 -15.323 1.00 46.25 85 ASN A O 1
ATOM 685 N N . ALA A 1 86 ? 7.462 20.831 -16.028 1.00 47.56 86 ALA A N 1
ATOM 686 C CA . ALA A 1 86 ? 8.015 20.633 -14.691 1.00 47.56 86 ALA A CA 1
ATOM 687 C C . ALA A 1 86 ? 7.904 21.954 -13.905 1.00 47.56 86 ALA A C 1
ATOM 689 O O . ALA A 1 86 ? 8.862 22.724 -13.838 1.00 47.56 86 ALA A O 1
ATOM 690 N N . GLU A 1 87 ? 6.724 22.253 -13.350 1.00 42.19 87 GLU A N 1
ATOM 691 C CA . GLU A 1 87 ? 6.670 23.115 -12.167 1.00 42.19 87 GLU A CA 1
ATOM 692 C C . GLU A 1 87 ? 7.669 22.537 -11.162 1.00 42.19 87 GLU A C 1
ATOM 694 O O . GLU A 1 87 ? 7.757 21.314 -11.032 1.00 42.19 87 GLU A O 1
ATOM 699 N N . GLU A 1 88 ? 8.484 23.388 -10.535 1.00 42.41 88 GLU A N 1
ATOM 700 C CA . GLU A 1 88 ? 9.461 22.974 -9.528 1.00 42.41 88 GLU A CA 1
ATOM 701 C C . GLU A 1 88 ? 8.744 22.165 -8.439 1.00 42.41 88 GLU A C 1
ATOM 703 O O . GLU A 1 88 ? 8.179 22.714 -7.492 1.00 42.41 88 GLU A O 1
ATOM 708 N N . MET A 1 89 ? 8.726 20.840 -8.602 1.00 44.41 89 MET A N 1
ATOM 709 C CA . MET A 1 89 ? 8.077 19.903 -7.697 1.00 44.41 89 MET A CA 1
ATOM 710 C C . MET A 1 89 ? 8.975 19.747 -6.483 1.00 44.41 89 MET A C 1
ATOM 712 O O . MET A 1 89 ? 9.726 18.795 -6.316 1.00 44.41 89 MET A O 1
ATOM 716 N N . ASN A 1 90 ? 8.886 20.752 -5.624 1.00 43.56 90 ASN A N 1
ATOM 717 C CA . ASN A 1 90 ? 9.457 20.782 -4.294 1.00 43.56 90 ASN A CA 1
ATOM 718 C C . ASN A 1 90 ? 8.550 20.004 -3.327 1.00 43.56 90 ASN A C 1
ATOM 720 O O . ASN A 1 90 ? 8.142 20.500 -2.278 1.00 43.56 90 ASN A O 1
ATOM 724 N N . SER A 1 91 ? 8.158 18.798 -3.728 1.00 48.34 91 SER A N 1
ATOM 725 C CA . SER A 1 91 ? 7.461 17.859 -2.866 1.00 48.34 91 SER A CA 1
ATOM 726 C C . SER A 1 91 ? 8.474 16.760 -2.600 1.00 48.34 91 SER A C 1
ATOM 728 O O . SER A 1 91 ? 8.831 16.034 -3.519 1.00 48.34 91 SER A O 1
ATOM 730 N N . GLY A 1 92 ? 8.974 16.643 -1.370 1.00 58.53 92 GLY A N 1
ATOM 731 C CA . GLY A 1 92 ? 9.839 15.528 -0.948 1.00 58.53 92 GLY A CA 1
ATOM 732 C C . GLY A 1 92 ? 9.144 14.158 -0.997 1.00 58.53 92 GLY A C 1
ATOM 733 O O . GLY A 1 92 ? 9.566 13.234 -0.321 1.00 58.53 92 GLY A O 1
ATOM 734 N N . PHE A 1 93 ? 8.055 14.035 -1.757 1.00 71.38 93 PHE A N 1
ATOM 735 C CA . PHE A 1 93 ? 7.200 12.873 -1.863 1.00 71.38 93 PHE A CA 1
ATOM 736 C C . PHE A 1 93 ? 7.360 12.249 -3.253 1.00 71.38 93 PHE A C 1
ATOM 738 O O . PHE A 1 93 ? 7.221 12.935 -4.264 1.00 71.38 93 PHE A O 1
ATOM 745 N N . PHE A 1 94 ? 7.659 10.950 -3.287 1.00 78.19 94 PHE A N 1
ATOM 746 C CA . PHE A 1 94 ? 7.978 10.182 -4.493 1.00 78.19 94 PHE A CA 1
ATOM 747 C C . PHE A 1 94 ? 6.973 10.375 -5.642 1.00 78.19 94 PHE A C 1
ATOM 749 O O . PHE A 1 94 ? 5.766 10.183 -5.471 1.00 78.19 94 PHE A O 1
ATOM 756 N N . ASP A 1 95 ? 7.483 10.703 -6.830 1.00 82.12 95 ASP A N 1
ATOM 757 C CA . ASP A 1 95 ? 6.707 11.065 -8.020 1.00 82.12 95 ASP A CA 1
ATOM 758 C C . ASP A 1 95 ? 7.415 10.676 -9.338 1.00 82.12 95 ASP A C 1
ATOM 760 O O . ASP A 1 95 ? 8.541 10.179 -9.350 1.00 82.12 95 ASP A O 1
ATOM 764 N N . ILE A 1 96 ? 6.770 10.927 -10.482 1.00 80.69 96 ILE A N 1
ATOM 765 C CA . ILE A 1 96 ? 7.315 10.588 -11.817 1.00 80.69 96 ILE A CA 1
ATOM 766 C C . ILE A 1 96 ? 8.559 11.385 -12.245 1.00 80.69 96 ILE A C 1
ATOM 768 O O . ILE A 1 96 ? 9.241 11.003 -13.204 1.00 80.69 96 ILE A O 1
ATOM 772 N N . MET A 1 97 ? 8.856 12.495 -11.575 1.00 81.62 97 MET A N 1
ATOM 773 C CA . MET A 1 97 ? 10.055 13.297 -11.810 1.00 81.62 97 MET A CA 1
ATOM 774 C C . MET A 1 97 ? 11.266 12.740 -11.057 1.00 81.62 97 MET A C 1
ATOM 776 O O . MET A 1 97 ? 12.395 13.133 -11.364 1.00 81.62 97 MET A O 1
ATOM 780 N N . HIS A 1 98 ? 11.067 11.782 -10.146 1.00 84.69 98 HIS A N 1
ATOM 781 C CA . HIS A 1 98 ? 12.160 11.073 -9.494 1.00 84.69 98 HIS A CA 1
ATOM 782 C C . HIS A 1 98 ? 12.967 10.258 -10.505 1.00 84.69 98 HIS A C 1
ATOM 784 O O . HIS A 1 98 ? 12.434 9.668 -11.453 1.00 84.69 98 HIS A O 1
ATOM 790 N N . ARG A 1 99 ? 14.286 10.250 -10.299 1.00 90.06 99 ARG A N 1
ATOM 791 C CA . ARG A 1 99 ? 15.208 9.391 -11.041 1.00 90.06 99 ARG A CA 1
ATOM 792 C C . ARG A 1 99 ? 15.099 7.966 -10.540 1.00 90.06 99 ARG A C 1
ATOM 794 O O . ARG A 1 99 ? 14.998 7.750 -9.337 1.00 90.06 99 ARG A O 1
ATOM 801 N N . LEU A 1 100 ? 15.185 7.034 -11.479 1.00 92.69 100 LEU A N 1
ATOM 802 C CA . LEU A 1 100 ? 15.426 5.642 -11.152 1.00 92.69 100 LEU A CA 1
ATOM 803 C C . LEU A 1 100 ? 16.719 5.521 -10.336 1.00 92.69 100 LEU A C 1
ATOM 805 O O . LEU A 1 100 ? 17.682 6.263 -10.568 1.00 92.69 100 LEU A O 1
ATOM 809 N N . THR A 1 101 ? 16.769 4.566 -9.417 1.00 93.12 101 THR A N 1
ATOM 810 C CA . THR A 1 101 ? 18.020 4.157 -8.777 1.00 93.12 101 THR A CA 1
ATOM 811 C C . THR A 1 101 ? 18.932 3.479 -9.802 1.00 93.12 101 THR A C 1
ATOM 813 O O . THR A 1 101 ? 18.523 3.116 -10.915 1.00 93.12 101 THR A O 1
ATOM 816 N N . LYS A 1 102 ? 20.216 3.314 -9.463 1.00 93.94 102 LYS A N 1
ATOM 817 C CA . LYS A 1 102 ? 21.145 2.592 -10.348 1.00 93.94 102 LYS A CA 1
ATOM 818 C C . LYS A 1 102 ? 20.727 1.131 -10.487 1.00 93.94 102 LYS A C 1
ATOM 820 O O . LYS A 1 102 ? 20.830 0.561 -11.569 1.00 93.94 102 LYS A O 1
ATOM 825 N N . GLU A 1 103 ? 20.226 0.564 -9.401 1.00 95.75 103 GLU A N 1
ATOM 826 C CA . GLU A 1 103 ? 19.762 -0.805 -9.268 1.00 95.75 103 GLU A CA 1
ATOM 827 C C . GLU A 1 103 ? 18.493 -1.025 -10.100 1.00 95.75 103 GLU A C 1
ATOM 829 O O . GLU A 1 103 ? 18.429 -1.986 -10.868 1.00 95.75 103 GLU A O 1
ATOM 834 N N . GLU A 1 104 ? 17.525 -0.102 -10.039 1.00 96.88 104 GLU A N 1
ATOM 835 C CA . GLU A 1 104 ? 16.338 -0.126 -10.902 1.00 96.88 104 GLU A CA 1
ATOM 836 C C . GLU A 1 104 ? 16.746 -0.042 -12.376 1.00 96.88 104 GLU A C 1
ATOM 838 O O . GLU A 1 104 ? 16.277 -0.823 -13.205 1.00 96.88 104 GLU A O 1
ATOM 843 N N . TRP A 1 105 ? 17.655 0.876 -12.720 1.00 96.00 105 TRP A N 1
ATOM 844 C CA . TRP A 1 105 ? 18.081 1.064 -14.104 1.00 96.00 105 TRP A CA 1
ATOM 845 C C . TRP A 1 105 ? 18.807 -0.161 -14.672 1.00 96.00 105 TRP A C 1
ATOM 847 O O . TRP A 1 105 ? 18.523 -0.587 -15.795 1.00 96.0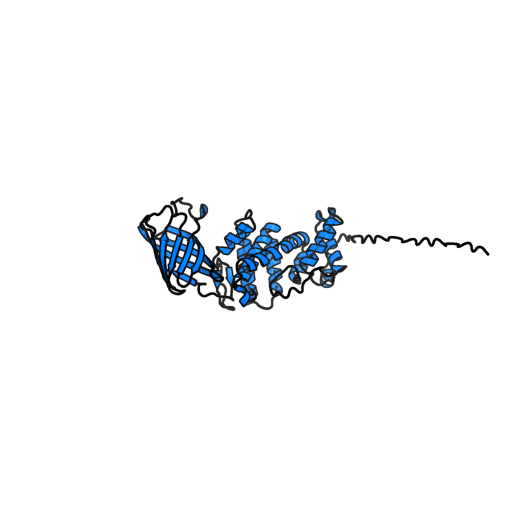0 105 TRP A O 1
ATOM 857 N N . ALA A 1 106 ? 19.676 -0.783 -13.875 1.00 96.88 106 ALA A N 1
ATOM 858 C CA . ALA A 1 106 ? 20.330 -2.035 -14.230 1.00 96.88 106 ALA A CA 1
ATOM 859 C C . ALA A 1 106 ? 19.319 -3.176 -14.413 1.00 96.88 106 ALA A C 1
ATOM 861 O O . ALA A 1 106 ? 19.351 -3.854 -15.442 1.00 96.88 106 ALA A O 1
ATOM 862 N N . LEU A 1 107 ? 18.378 -3.340 -13.476 1.00 97.19 107 LEU A N 1
ATOM 863 C CA . LEU A 1 107 ? 17.314 -4.346 -13.551 1.00 97.19 107 LEU A CA 1
ATOM 864 C C . LEU A 1 107 ? 16.473 -4.195 -14.826 1.00 97.19 107 LEU A C 1
ATOM 866 O O . LEU A 1 107 ? 16.104 -5.185 -15.458 1.00 97.19 107 LEU A O 1
ATOM 870 N N . ILE A 1 108 ? 16.163 -2.962 -15.222 1.00 97.31 108 ILE A N 1
ATOM 871 C CA . ILE A 1 108 ? 15.367 -2.683 -16.418 1.00 97.31 108 ILE A CA 1
ATOM 872 C C . ILE A 1 108 ? 16.125 -3.069 -17.689 1.00 97.31 108 ILE A C 1
ATOM 874 O O . ILE A 1 108 ? 15.568 -3.733 -18.567 1.00 97.31 108 ILE A O 1
ATOM 878 N N . VAL A 1 109 ? 17.375 -2.623 -17.804 1.00 97.19 109 VAL A N 1
ATOM 879 C CA . VAL A 1 109 ? 18.135 -2.686 -19.055 1.00 97.19 109 VAL A CA 1
ATOM 880 C C . VAL A 1 109 ? 18.789 -4.050 -19.253 1.00 97.19 109 VAL A C 1
ATOM 882 O O . VAL A 1 109 ? 18.649 -4.642 -20.323 1.00 97.19 109 VAL A O 1
ATOM 885 N N . LEU A 1 110 ? 19.474 -4.570 -18.234 1.00 95.56 110 LEU A N 1
ATOM 886 C CA . LEU A 1 110 ? 20.241 -5.814 -18.348 1.00 95.56 110 LEU A CA 1
ATOM 887 C C . LEU A 1 110 ? 19.328 -7.044 -18.368 1.00 95.56 110 LEU A C 1
ATOM 889 O O . LEU A 1 110 ? 19.613 -8.002 -19.084 1.00 95.56 110 LEU A O 1
ATOM 893 N N . ASN A 1 111 ? 18.181 -6.984 -17.679 1.00 95.69 111 ASN A N 1
ATOM 894 C CA . ASN A 1 111 ? 17.217 -8.090 -17.639 1.00 95.69 111 ASN A CA 1
ATOM 895 C C . ASN A 1 111 ? 16.059 -7.910 -18.639 1.00 95.69 111 ASN A C 1
ATOM 897 O O . ASN A 1 111 ? 15.055 -8.615 -18.553 1.00 95.69 111 ASN A O 1
ATOM 901 N N . LEU A 1 112 ? 16.184 -6.981 -19.599 1.00 95.56 112 LEU A N 1
ATOM 902 C CA . LEU A 1 112 ? 15.225 -6.764 -20.695 1.00 95.56 112 LEU A CA 1
ATOM 903 C C . LEU A 1 112 ? 13.783 -6.483 -20.228 1.00 95.56 112 LEU A C 1
ATOM 905 O O . LEU A 1 112 ? 12.806 -6.846 -20.889 1.00 95.56 112 LEU A O 1
ATOM 909 N N . ASN A 1 113 ? 13.645 -5.802 -19.092 1.00 96.62 113 ASN A N 1
ATOM 910 C CA . ASN A 1 113 ? 12.378 -5.537 -18.416 1.00 96.62 113 ASN A CA 1
ATOM 911 C C . ASN A 1 113 ? 11.713 -4.217 -18.839 1.00 96.62 113 ASN A C 1
ATOM 913 O O . ASN A 1 113 ? 10.792 -3.749 -18.173 1.00 96.62 113 ASN A O 1
ATOM 917 N N . ILE A 1 114 ? 12.122 -3.609 -19.955 1.00 97.31 114 ILE A N 1
ATOM 918 C CA . ILE A 1 114 ? 11.679 -2.262 -20.356 1.00 97.31 114 ILE A CA 1
ATOM 919 C C . ILE A 1 114 ? 10.151 -2.098 -20.451 1.00 97.31 114 ILE A C 1
ATOM 921 O O . ILE A 1 114 ? 9.616 -1.042 -20.121 1.00 97.31 114 ILE A O 1
ATOM 925 N N . ARG A 1 115 ? 9.425 -3.151 -20.854 1.00 97.25 115 ARG A N 1
ATOM 926 C CA . ARG A 1 115 ? 7.953 -3.160 -20.894 1.00 97.25 115 ARG A CA 1
ATOM 927 C C . ARG A 1 115 ? 7.343 -3.150 -19.494 1.00 97.25 115 ARG A C 1
ATOM 929 O O . ARG A 1 115 ? 6.411 -2.390 -19.247 1.00 97.25 115 ARG A O 1
ATOM 936 N N . ASN A 1 116 ? 7.862 -3.988 -18.599 1.00 98.19 116 ASN A N 1
ATOM 937 C CA . ASN A 1 116 ? 7.403 -4.042 -17.214 1.00 98.19 116 ASN A CA 1
ATOM 938 C C . ASN A 1 116 ? 7.715 -2.724 -16.503 1.00 98.19 116 ASN A C 1
ATOM 940 O O . ASN A 1 116 ? 6.854 -2.181 -15.825 1.00 98.19 116 ASN A O 1
ATOM 944 N N . ALA A 1 117 ? 8.893 -2.158 -16.761 1.00 97.94 117 ALA A N 1
ATOM 945 C CA . ALA A 1 117 ? 9.301 -0.852 -16.270 1.00 97.94 117 ALA A CA 1
ATOM 946 C C . ALA A 1 117 ? 8.330 0.250 -16.707 1.00 97.94 117 ALA A C 1
ATOM 948 O O . ALA A 1 117 ? 7.806 0.965 -15.865 1.00 97.94 117 ALA A O 1
ATOM 949 N N . TYR A 1 118 ? 8.012 0.332 -18.005 1.00 98.00 118 TYR A N 1
ATOM 950 C CA . TYR A 1 118 ? 7.010 1.270 -18.523 1.00 98.00 118 TYR A CA 1
ATOM 951 C C . TYR A 1 118 ? 5.654 1.119 -17.817 1.00 98.00 118 TYR A C 1
ATOM 953 O O . TYR A 1 118 ? 5.035 2.108 -17.423 1.00 98.00 118 TYR A O 1
ATOM 961 N N . ASN A 1 119 ? 5.196 -0.120 -17.625 1.00 98.06 119 ASN A N 1
ATOM 962 C CA . ASN A 1 119 ? 3.945 -0.395 -16.927 1.00 98.06 119 ASN A CA 1
ATOM 963 C C . ASN A 1 119 ? 3.985 0.014 -15.450 1.00 98.06 119 ASN A C 1
ATOM 965 O O . ASN A 1 119 ? 3.055 0.675 -14.988 1.00 98.06 119 ASN A O 1
ATOM 969 N N . ALA A 1 120 ? 5.066 -0.303 -14.740 1.00 97.69 120 ALA A N 1
ATOM 970 C CA . ALA A 1 120 ? 5.274 0.083 -13.350 1.00 97.69 120 ALA A CA 1
ATOM 971 C C . ALA A 1 120 ? 5.385 1.605 -13.176 1.00 97.69 120 ALA A C 1
ATOM 973 O O . ALA A 1 120 ? 4.789 2.144 -12.245 1.00 97.69 120 ALA A O 1
ATOM 974 N N . SER A 1 121 ? 6.028 2.331 -14.097 1.00 96.38 121 SER A N 1
ATOM 975 C CA . SER A 1 121 ? 6.114 3.800 -14.044 1.00 96.38 121 SER A CA 1
ATOM 976 C C . SER A 1 121 ? 4.739 4.474 -14.001 1.00 96.38 121 SER A C 1
ATOM 978 O O . SER A 1 121 ? 4.559 5.473 -13.308 1.00 96.38 121 SER A O 1
ATOM 980 N N . LYS A 1 122 ? 3.727 3.906 -14.676 1.00 94.44 122 LYS A N 1
ATOM 981 C CA . LYS A 1 122 ? 2.344 4.427 -14.659 1.00 94.44 122 LYS A CA 1
ATOM 982 C C . LYS A 1 122 ? 1.645 4.279 -13.301 1.00 94.44 122 LYS A C 1
ATOM 984 O O . LYS A 1 122 ? 0.546 4.802 -13.125 1.00 94.44 122 LYS A O 1
ATOM 989 N N . THR A 1 123 ? 2.233 3.544 -12.358 1.00 96.81 123 THR A N 1
ATOM 990 C CA . THR A 1 123 ? 1.651 3.294 -11.030 1.00 96.81 123 THR A CA 1
ATOM 991 C C . THR A 1 123 ? 2.096 4.305 -9.974 1.00 96.81 123 THR A C 1
ATOM 993 O O . THR A 1 123 ? 1.389 4.466 -8.983 1.00 96.81 123 THR A O 1
ATOM 996 N N . VAL A 1 124 ? 3.188 5.039 -10.232 1.00 95.25 124 VAL A N 1
ATOM 997 C CA . VAL A 1 124 ? 3.808 6.015 -9.318 1.00 95.25 124 VAL A CA 1
ATOM 998 C C . VAL A 1 124 ? 2.844 7.143 -8.931 1.00 95.25 124 VAL A C 1
ATOM 1000 O O . VAL A 1 124 ? 2.566 7.359 -7.752 1.00 95.25 124 VAL A O 1
ATOM 1003 N N . GLU A 1 125 ? 2.275 7.841 -9.919 1.00 94.06 125 GLU A N 1
ATOM 1004 C CA . GLU A 1 125 ? 1.339 8.946 -9.661 1.00 94.06 125 GLU A CA 1
ATOM 1005 C C . GLU A 1 125 ? 0.042 8.485 -8.978 1.00 94.06 125 GLU A C 1
ATOM 1007 O O . GLU A 1 125 ? -0.345 9.092 -7.978 1.00 94.06 125 GLU A O 1
ATOM 1012 N N . PRO A 1 126 ? -0.635 7.407 -9.429 1.00 95.81 126 PRO A N 1
ATOM 1013 C CA . PRO A 1 126 ? -1.802 6.887 -8.723 1.00 95.81 126 PRO A CA 1
ATOM 1014 C C . PRO A 1 126 ? -1.544 6.555 -7.250 1.00 95.81 126 PRO A C 1
ATOM 1016 O O . PRO A 1 126 ? -2.396 6.860 -6.415 1.00 95.81 126 PRO A O 1
ATOM 1019 N N . SER A 1 127 ? -0.396 5.952 -6.913 1.00 97.25 127 SER A N 1
ATOM 1020 C CA . SER A 1 127 ? -0.079 5.630 -5.519 1.00 97.25 127 SER A CA 1
ATOM 1021 C C . SER A 1 127 ? 0.195 6.875 -4.685 1.00 97.25 127 SER A C 1
ATOM 1023 O O . SER A 1 127 ? -0.313 6.983 -3.568 1.00 97.25 127 SER A O 1
ATOM 1025 N N . LYS A 1 128 ? 0.934 7.838 -5.248 1.00 95.12 128 LYS A N 1
ATOM 1026 C CA . LYS A 1 128 ? 1.206 9.136 -4.625 1.00 95.12 128 LYS A CA 1
ATOM 1027 C C . LYS A 1 128 ? -0.089 9.894 -4.329 1.00 95.12 128 LYS A C 1
ATOM 1029 O O . LYS A 1 128 ? -0.344 10.290 -3.194 1.00 95.12 128 LYS A O 1
ATOM 1034 N N . ASN A 1 129 ? -0.933 10.055 -5.345 1.00 95.38 129 ASN A N 1
ATOM 1035 C CA . ASN A 1 129 ? -2.159 10.841 -5.250 1.00 95.38 129 ASN A CA 1
ATOM 1036 C C . ASN A 1 129 ? -3.141 10.226 -4.250 1.00 95.38 129 ASN A C 1
ATOM 1038 O O . ASN A 1 129 ? -3.702 10.952 -3.434 1.00 95.38 129 ASN A O 1
ATOM 1042 N N . ALA A 1 130 ? -3.279 8.896 -4.239 1.00 96.50 130 ALA A N 1
ATOM 1043 C CA . ALA A 1 130 ? -4.106 8.215 -3.249 1.00 96.50 130 ALA A CA 1
ATOM 1044 C C . ALA A 1 130 ? -3.570 8.413 -1.818 1.00 96.50 130 ALA A C 1
ATOM 1046 O O . ALA A 1 130 ? -4.344 8.686 -0.904 1.00 96.50 130 ALA A O 1
ATOM 1047 N N . ALA A 1 131 ? -2.257 8.331 -1.598 1.00 96.81 131 ALA A N 1
ATOM 1048 C CA . ALA A 1 131 ? -1.688 8.571 -0.272 1.00 96.81 131 ALA A CA 1
ATOM 1049 C C . ALA A 1 131 ? -2.002 9.989 0.244 1.00 96.81 131 ALA A C 1
ATOM 1051 O O . ALA A 1 131 ? -2.485 10.140 1.366 1.00 96.81 131 ALA A O 1
ATOM 1052 N N . VAL A 1 132 ? -1.824 11.012 -0.599 1.00 95.12 132 VAL A N 1
ATOM 1053 C CA . VAL A 1 132 ? -2.154 12.409 -0.264 1.00 95.12 132 VAL A CA 1
ATOM 1054 C C . VAL A 1 132 ? -3.655 12.593 -0.014 1.00 95.12 132 VAL A C 1
ATOM 1056 O O . VAL A 1 132 ? -4.046 13.262 0.943 1.00 95.12 132 VAL A O 1
ATOM 1059 N N . GLU A 1 133 ? -4.504 11.985 -0.844 1.00 95.19 133 GLU A N 1
ATOM 1060 C CA . GLU A 1 133 ? -5.963 12.076 -0.737 1.00 95.19 133 GLU A CA 1
ATOM 1061 C C . GLU A 1 133 ? -6.494 11.452 0.562 1.00 95.19 133 GLU A C 1
ATOM 1063 O O . GLU A 1 133 ? -7.325 12.050 1.251 1.00 95.19 133 GLU A O 1
ATOM 1068 N N . TYR A 1 134 ? -6.021 10.253 0.916 1.00 94.69 134 TYR A N 1
ATOM 1069 C CA . TYR A 1 134 ? -6.576 9.478 2.028 1.00 94.69 134 TYR A CA 1
ATOM 1070 C C . TYR A 1 134 ? -5.882 9.709 3.372 1.00 94.69 134 TYR A C 1
ATOM 1072 O O . TYR A 1 134 ? -6.490 9.393 4.407 1.00 94.69 134 TYR A O 1
ATOM 1080 N N . PHE A 1 135 ? -4.672 10.281 3.363 1.00 96.06 135 PHE A N 1
ATOM 1081 C CA . PHE A 1 135 ? -3.886 10.632 4.549 1.00 96.06 135 PHE A CA 1
ATOM 1082 C C . PHE A 1 135 ? -3.436 12.107 4.577 1.00 96.06 135 PHE A C 1
ATOM 1084 O O . PHE A 1 135 ? -2.282 12.406 4.884 1.00 96.06 135 PHE A O 1
ATOM 1091 N N . PRO A 1 136 ? -4.338 13.084 4.364 1.00 95.69 136 PRO A N 1
ATOM 1092 C CA . PRO A 1 136 ? -3.974 14.503 4.317 1.00 95.69 136 PRO A CA 1
ATOM 1093 C C . PRO A 1 136 ? -3.585 15.078 5.694 1.00 95.69 136 PRO A C 1
ATOM 1095 O O . PRO A 1 136 ? -3.295 16.267 5.820 1.00 95.69 136 PRO A O 1
ATOM 1098 N N . CYS A 1 137 ? -3.663 14.278 6.758 1.00 94.94 137 CYS A N 1
ATOM 1099 C CA . CYS A 1 137 ? -3.131 14.601 8.079 1.00 94.94 137 CYS A CA 1
ATOM 1100 C C . CYS A 1 137 ? -1.607 14.488 8.139 1.00 94.94 137 CYS A C 1
ATOM 1102 O O . CYS A 1 137 ? -1.021 15.160 8.975 1.00 94.94 137 CYS A O 1
ATOM 1104 N N . ASP A 1 138 ? -0.984 13.680 7.278 1.00 96.50 138 ASP A N 1
ATOM 1105 C CA . ASP A 1 138 ? 0.452 13.377 7.330 1.00 96.50 138 ASP A CA 1
ATOM 1106 C C . ASP A 1 138 ? 1.319 14.439 6.632 1.00 96.50 138 ASP A C 1
ATOM 1108 O O . ASP A 1 138 ? 2.545 14.323 6.569 1.00 96.50 138 ASP A O 1
ATOM 1112 N N . SER A 1 139 ? 0.705 15.539 6.183 1.00 94.06 139 SER A N 1
ATOM 1113 C CA . SER A 1 139 ? 1.411 16.708 5.649 1.00 94.06 139 SER A CA 1
ATOM 1114 C C . SER A 1 139 ? 2.389 17.332 6.652 1.00 94.06 139 SER A C 1
ATOM 1116 O O . SER A 1 139 ? 3.371 17.944 6.243 1.00 94.06 139 SER A O 1
ATOM 1118 N N . ASP A 1 140 ? 2.144 17.184 7.959 1.00 93.00 140 ASP A N 1
ATOM 1119 C CA . ASP A 1 140 ? 3.042 17.642 9.031 1.00 93.00 140 ASP A CA 1
ATOM 1120 C C . ASP A 1 140 ? 4.376 16.878 9.061 1.00 93.00 140 ASP A C 1
ATOM 1122 O O . ASP A 1 140 ? 5.413 17.448 9.389 1.00 93.00 140 ASP A O 1
ATOM 1126 N N . THR A 1 141 ? 4.357 15.612 8.647 1.00 92.44 141 THR A N 1
ATOM 1127 C CA . THR A 1 141 ? 5.541 14.765 8.437 1.00 92.44 141 THR A CA 1
ATOM 1128 C C . THR A 1 141 ? 6.097 14.844 7.019 1.00 92.44 141 THR A C 1
ATOM 1130 O O . THR A 1 141 ? 6.973 14.067 6.663 1.00 92.44 141 THR A O 1
ATOM 1133 N N . LYS A 1 142 ? 5.570 15.748 6.178 1.00 92.94 142 LYS A N 1
ATOM 1134 C CA . LYS A 1 142 ? 5.830 15.770 4.725 1.00 92.94 142 LYS A CA 1
ATOM 1135 C C . LYS A 1 142 ? 5.552 14.419 4.054 1.00 92.94 142 LYS A C 1
ATOM 1137 O O . LYS A 1 142 ? 6.125 14.119 3.015 1.00 92.94 142 LYS A O 1
ATOM 1142 N N . TYR A 1 143 ? 4.649 13.638 4.648 1.00 94.19 143 TYR A N 1
ATOM 1143 C CA . TYR A 1 143 ? 4.298 12.271 4.278 1.00 94.19 143 TYR A CA 1
ATOM 1144 C C . TYR A 1 143 ? 5.406 11.218 4.443 1.00 94.19 143 TYR A C 1
ATOM 1146 O O . TYR A 1 143 ? 5.105 10.048 4.239 1.00 94.19 143 TYR A O 1
ATOM 1154 N N . GLU A 1 144 ? 6.620 11.566 4.871 1.00 92.62 144 GLU A N 1
ATOM 1155 C CA . GLU A 1 144 ? 7.738 10.623 5.029 1.00 92.62 144 GLU A CA 1
ATOM 1156 C C . GLU A 1 144 ? 7.570 9.747 6.279 1.00 92.62 144 GLU A C 1
ATOM 1158 O O . GLU A 1 144 ? 7.204 10.236 7.354 1.00 92.62 144 GLU A O 1
ATOM 1163 N N . ASN A 1 145 ? 7.836 8.443 6.148 1.00 95.75 145 ASN A N 1
ATOM 1164 C CA . ASN A 1 145 ? 7.722 7.443 7.219 1.00 95.75 145 ASN A CA 1
ATOM 1165 C C . ASN A 1 145 ? 6.340 7.383 7.901 1.00 95.75 145 ASN A C 1
ATOM 1167 O O . ASN A 1 145 ? 6.190 6.858 9.008 1.00 95.75 145 ASN A O 1
ATOM 1171 N N . SER A 1 146 ? 5.321 7.961 7.271 1.00 97.06 146 SER A N 1
ATOM 1172 C CA . SER A 1 146 ? 3.986 8.174 7.829 1.00 97.06 146 SER A CA 1
ATOM 1173 C C . SER A 1 146 ? 3.004 7.070 7.422 1.00 97.06 146 SER A C 1
ATOM 1175 O O . SER A 1 146 ? 3.364 6.142 6.692 1.00 97.06 146 SER A O 1
ATOM 1177 N N . LYS A 1 147 ? 1.734 7.153 7.854 1.00 97.06 147 LYS A N 1
ATOM 1178 C CA . LYS A 1 147 ? 0.704 6.216 7.362 1.00 97.06 147 LYS A CA 1
ATOM 1179 C C . LYS A 1 147 ? 0.516 6.371 5.853 1.00 97.06 147 LYS A C 1
ATOM 1181 O O . LYS A 1 147 ? 0.322 5.366 5.170 1.00 97.06 147 LYS A O 1
ATOM 1186 N N . ALA A 1 148 ? 0.605 7.603 5.348 1.00 97.25 148 ALA A N 1
ATOM 1187 C CA . ALA A 1 148 ? 0.577 7.893 3.919 1.00 97.25 148 ALA A CA 1
ATOM 1188 C C . ALA A 1 148 ? 1.701 7.170 3.166 1.00 97.25 148 ALA A C 1
ATOM 1190 O O . ALA A 1 148 ? 1.445 6.605 2.105 1.00 97.25 148 ALA A O 1
ATOM 1191 N N . ASP A 1 149 ? 2.914 7.142 3.724 1.00 97.50 149 ASP A N 1
ATOM 1192 C CA . ASP A 1 149 ? 4.068 6.497 3.091 1.00 97.50 149 ASP A CA 1
ATOM 1193 C C . ASP A 1 149 ? 3.909 4.982 3.034 1.00 97.50 149 ASP A C 1
ATOM 1195 O O . ASP A 1 149 ? 3.982 4.372 1.967 1.00 97.50 149 ASP A O 1
ATOM 1199 N N . GLY A 1 150 ? 3.574 4.371 4.174 1.00 98.12 150 GLY A N 1
ATOM 1200 C CA . GLY A 1 150 ? 3.357 2.931 4.224 1.00 98.12 150 GLY A CA 1
ATOM 1201 C C . GLY A 1 150 ? 2.205 2.486 3.321 1.00 98.12 150 GLY A C 1
ATOM 1202 O O . GLY A 1 150 ? 2.304 1.469 2.630 1.00 98.12 150 GLY A O 1
ATOM 1203 N N . PHE A 1 151 ? 1.133 3.282 3.249 1.00 98.31 151 PHE A N 1
ATOM 1204 C CA . PHE A 1 151 ? 0.057 3.070 2.285 1.00 98.31 151 PHE A CA 1
ATOM 1205 C C . PHE A 1 151 ? 0.539 3.2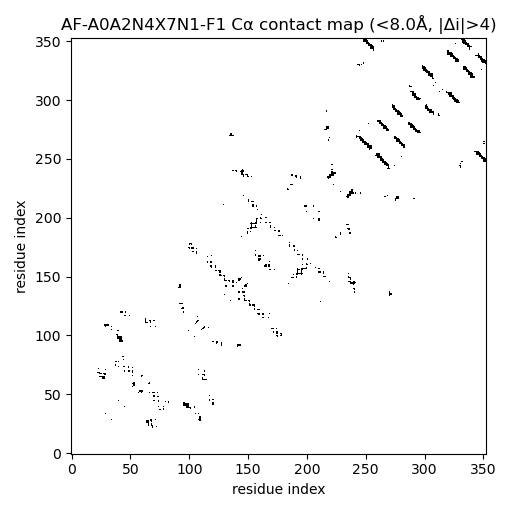22 0.837 1.00 98.31 151 PHE A C 1
ATOM 1207 O O . PHE A 1 151 ? 0.199 2.379 0.005 1.00 98.31 151 PHE A O 1
ATOM 1214 N N . ARG A 1 152 ? 1.330 4.258 0.522 1.00 98.19 152 ARG A N 1
ATOM 1215 C CA . ARG A 1 152 ? 1.886 4.497 -0.818 1.00 98.19 152 ARG A CA 1
ATOM 1216 C C . ARG A 1 152 ? 2.697 3.295 -1.283 1.00 98.19 152 ARG A C 1
ATOM 1218 O O . ARG A 1 152 ? 2.424 2.806 -2.373 1.00 98.19 152 ARG A O 1
ATOM 1225 N N . HIS A 1 153 ? 3.628 2.798 -0.469 1.00 98.44 153 HIS A N 1
ATOM 1226 C CA . HIS A 1 153 ? 4.456 1.633 -0.798 1.00 98.44 153 HIS A CA 1
ATOM 1227 C C . HIS A 1 153 ? 3.611 0.374 -1.018 1.00 98.44 153 HIS A C 1
ATOM 1229 O O . HIS A 1 153 ? 3.730 -0.295 -2.049 1.00 98.44 153 HIS A O 1
ATOM 1235 N N . ALA A 1 154 ? 2.671 0.088 -0.112 1.00 98.75 154 ALA A N 1
ATOM 1236 C CA . ALA A 1 154 ? 1.770 -1.048 -0.276 1.00 98.75 154 ALA A CA 1
ATOM 1237 C C . ALA A 1 154 ? 0.916 -0.931 -1.551 1.00 98.75 154 ALA A C 1
ATOM 1239 O O . ALA A 1 154 ? 0.783 -1.891 -2.312 1.00 98.75 154 ALA A O 1
ATOM 1240 N N . TYR A 1 155 ? 0.355 0.243 -1.831 1.00 98.75 155 TYR A N 1
ATOM 1241 C CA . TYR A 1 155 ? -0.494 0.434 -3.000 1.00 98.75 155 TYR A CA 1
ATOM 1242 C C . TYR A 1 155 ? 0.302 0.428 -4.309 1.00 98.75 155 TYR A C 1
ATOM 1244 O O . TYR A 1 155 ? -0.103 -0.232 -5.264 1.00 98.75 155 TYR A O 1
ATOM 1252 N N . TRP A 1 156 ? 1.462 1.085 -4.341 1.00 98.56 156 TRP A N 1
ATOM 1253 C CA . TRP A 1 156 ? 2.388 1.067 -5.471 1.00 98.56 156 TRP A CA 1
ATOM 1254 C C . TRP A 1 156 ? 2.794 -0.363 -5.828 1.00 98.56 156 TRP A C 1
ATOM 1256 O O . TRP A 1 156 ? 2.622 -0.794 -6.969 1.00 98.56 156 TRP A O 1
ATOM 1266 N N . SER A 1 157 ? 3.223 -1.148 -4.835 1.00 98.69 157 SER A N 1
ATOM 1267 C CA . SER A 1 157 ? 3.607 -2.542 -5.052 1.00 98.69 157 SER A CA 1
ATOM 1268 C C . SER A 1 157 ? 2.427 -3.405 -5.514 1.00 98.69 157 SER A C 1
ATOM 1270 O O . SER A 1 157 ? 2.589 -4.222 -6.419 1.00 98.69 157 SER A O 1
ATOM 1272 N N . ALA A 1 158 ? 1.219 -3.183 -4.982 1.00 98.69 158 ALA A N 1
ATOM 1273 C CA . ALA A 1 158 ? 0.010 -3.864 -5.448 1.00 98.69 158 ALA A CA 1
ATOM 1274 C C . ALA A 1 158 ? -0.315 -3.545 -6.921 1.00 98.69 158 ALA A C 1
ATOM 1276 O O . ALA A 1 158 ? -0.597 -4.453 -7.704 1.00 98.69 158 ALA A O 1
ATOM 1277 N N . LEU A 1 159 ? -0.243 -2.270 -7.319 1.00 98.62 159 LEU A N 1
ATOM 1278 C CA . LEU A 1 159 ? -0.468 -1.853 -8.704 1.00 98.62 159 LEU A CA 1
ATOM 1279 C C . LEU A 1 159 ? 0.583 -2.434 -9.650 1.00 98.62 159 LEU A C 1
ATOM 1281 O O . LEU A 1 159 ? 0.229 -2.885 -10.737 1.00 98.62 159 LEU A O 1
ATOM 1285 N N . MET A 1 160 ? 1.855 -2.470 -9.240 1.00 98.62 160 MET A N 1
ATOM 1286 C CA . MET A 1 160 ? 2.908 -3.089 -10.043 1.00 98.62 160 MET A CA 1
ATOM 1287 C C . MET A 1 160 ? 2.611 -4.561 -10.326 1.00 98.62 160 MET A C 1
ATOM 1289 O O . MET A 1 160 ? 2.769 -4.982 -11.468 1.00 98.62 160 MET A O 1
ATOM 1293 N N . VAL A 1 161 ? 2.124 -5.333 -9.346 1.00 98.62 161 VAL A N 1
ATOM 1294 C CA . VAL A 1 161 ? 1.728 -6.736 -9.578 1.00 98.62 161 VAL A CA 1
ATOM 1295 C C . VAL A 1 161 ? 0.650 -6.837 -10.656 1.00 98.62 161 VAL A C 1
ATOM 1297 O O . VAL A 1 161 ? 0.774 -7.675 -11.547 1.00 98.62 161 VAL A O 1
ATOM 1300 N N . LEU A 1 162 ? -0.382 -5.987 -10.599 1.00 97.31 162 LEU A N 1
ATOM 1301 C CA . LEU A 1 162 ? -1.495 -6.031 -11.554 1.00 97.31 162 LEU A CA 1
ATOM 1302 C C . LEU A 1 162 ? -1.108 -5.568 -12.967 1.00 97.31 162 LEU A C 1
ATOM 1304 O O . LEU A 1 162 ? -1.654 -6.068 -13.946 1.00 97.31 162 LEU A O 1
ATOM 1308 N N . GLU A 1 163 ? -0.187 -4.612 -13.087 1.00 97.50 163 GLU A N 1
ATOM 1309 C CA . GLU A 1 163 ? 0.253 -4.057 -14.378 1.00 97.50 163 GLU A CA 1
ATOM 1310 C C . GLU A 1 163 ? 1.435 -4.840 -14.990 1.00 97.50 163 GLU A C 1
ATOM 1312 O O . GLU A 1 163 ? 1.769 -4.664 -16.168 1.00 97.50 163 GLU A O 1
ATOM 1317 N N . THR A 1 164 ? 2.093 -5.687 -14.190 1.00 97.62 164 THR A N 1
ATOM 1318 C CA . THR A 1 164 ? 3.255 -6.496 -14.585 1.00 97.62 164 THR A CA 1
ATOM 1319 C C . THR A 1 164 ? 3.096 -7.949 -14.118 1.00 97.62 164 THR A C 1
ATOM 1321 O O . THR A 1 164 ? 2.350 -8.711 -14.728 1.00 97.62 164 THR A O 1
ATOM 1324 N N . ASN A 1 165 ? 3.818 -8.360 -13.077 1.00 97.81 165 ASN A N 1
ATOM 1325 C CA . ASN A 1 165 ? 3.708 -9.631 -12.377 1.00 97.81 165 ASN A CA 1
ATOM 1326 C C . ASN A 1 165 ? 4.360 -9.514 -10.984 1.00 97.81 165 ASN A C 1
ATOM 1328 O O . ASN A 1 165 ? 5.030 -8.528 -10.670 1.00 97.81 165 ASN A O 1
ATOM 1332 N N . ALA A 1 166 ? 4.158 -10.532 -10.142 1.00 97.94 166 ALA A N 1
ATOM 1333 C CA . ALA A 1 166 ? 4.639 -10.543 -8.761 1.00 97.94 166 ALA A CA 1
ATOM 1334 C C . ALA A 1 166 ? 6.170 -10.495 -8.629 1.00 97.94 166 ALA A C 1
ATOM 1336 O O . ALA A 1 166 ? 6.673 -9.804 -7.740 1.00 97.94 166 ALA A O 1
ATOM 1337 N N . ASP A 1 167 ? 6.891 -11.191 -9.509 1.00 98.25 167 ASP A N 1
ATOM 1338 C CA . ASP A 1 167 ? 8.352 -11.286 -9.450 1.00 98.25 167 ASP A CA 1
ATOM 1339 C C . ASP A 1 167 ? 8.994 -9.945 -9.806 1.00 98.25 167 ASP A C 1
ATOM 1341 O O . ASP A 1 167 ? 9.771 -9.402 -9.024 1.00 98.25 167 ASP A O 1
ATOM 1345 N N . PHE A 1 168 ? 8.572 -9.335 -10.919 1.00 98.50 168 PHE A N 1
ATOM 1346 C CA . PHE A 1 168 ? 9.050 -8.011 -11.306 1.00 98.50 168 PHE A CA 1
ATOM 1347 C C . PHE A 1 168 ? 8.716 -6.955 -10.248 1.00 98.50 168 PHE A C 1
ATOM 1349 O O . PHE A 1 168 ? 9.580 -6.162 -9.889 1.00 98.50 168 PHE A O 1
ATOM 1356 N N . ALA A 1 169 ? 7.493 -6.954 -9.705 1.00 98.56 169 ALA A N 1
ATOM 1357 C CA . ALA A 1 169 ? 7.102 -6.001 -8.665 1.00 98.56 169 ALA A CA 1
ATOM 1358 C C . ALA A 1 169 ? 7.954 -6.133 -7.391 1.00 98.56 169 ALA A C 1
ATOM 1360 O O . ALA A 1 169 ? 8.219 -5.135 -6.721 1.00 98.56 169 ALA A O 1
ATOM 1361 N N . LYS A 1 170 ? 8.374 -7.356 -7.039 1.00 98.56 170 LYS A N 1
ATOM 1362 C CA . LYS A 1 170 ? 9.284 -7.600 -5.917 1.00 98.56 170 LYS A CA 1
ATOM 1363 C C . LYS A 1 170 ? 10.675 -7.058 -6.224 1.00 98.56 170 LYS A C 1
ATOM 1365 O O . LYS A 1 170 ? 11.174 -6.255 -5.444 1.00 98.56 170 LYS A O 1
ATOM 1370 N N . ASP A 1 171 ? 11.267 -7.472 -7.340 1.00 98.44 171 ASP A N 1
ATOM 1371 C CA . ASP A 1 171 ? 12.638 -7.101 -7.695 1.00 98.44 171 ASP A CA 1
ATOM 1372 C C . ASP A 1 171 ? 12.772 -5.589 -7.897 1.00 98.44 171 ASP A C 1
ATOM 1374 O O . ASP A 1 171 ? 13.728 -4.983 -7.419 1.00 98.44 171 ASP A O 1
ATOM 1378 N N . PHE A 1 172 ? 11.779 -4.965 -8.538 1.00 98.31 172 PHE A N 1
ATOM 1379 C CA . PHE A 1 172 ? 11.758 -3.527 -8.780 1.00 98.31 172 PHE A CA 1
ATOM 1380 C C . PHE A 1 172 ? 11.619 -2.729 -7.481 1.00 98.31 172 PHE A C 1
ATOM 1382 O O . PHE A 1 172 ? 12.414 -1.829 -7.235 1.00 98.31 172 PHE A O 1
ATOM 1389 N N . ALA A 1 173 ? 10.678 -3.099 -6.605 1.00 97.19 173 ALA A N 1
ATOM 1390 C CA . ALA A 1 173 ? 10.541 -2.454 -5.300 1.00 97.19 173 ALA A CA 1
ATOM 1391 C C . ALA A 1 173 ? 11.793 -2.650 -4.427 1.00 97.19 173 ALA A C 1
ATOM 1393 O O . ALA A 1 173 ? 12.216 -1.735 -3.740 1.00 97.19 173 ALA A O 1
ATOM 1394 N N . THR A 1 174 ? 12.433 -3.822 -4.463 1.00 97.75 174 THR A N 1
ATOM 1395 C CA . THR A 1 174 ? 13.693 -4.040 -3.735 1.00 97.75 174 THR A CA 1
ATOM 1396 C C . THR A 1 174 ? 14.839 -3.198 -4.298 1.00 97.75 174 THR A C 1
ATOM 1398 O O . THR A 1 174 ? 15.619 -2.649 -3.524 1.00 97.75 174 THR A O 1
ATOM 1401 N N . ALA A 1 175 ? 14.931 -3.056 -5.622 1.00 96.50 175 ALA A N 1
ATOM 1402 C CA . ALA A 1 175 ? 15.908 -2.180 -6.264 1.00 96.50 175 ALA A CA 1
ATOM 1403 C C . ALA A 1 175 ? 15.665 -0.690 -5.952 1.00 96.50 175 ALA A C 1
ATOM 1405 O O . ALA A 1 175 ? 16.625 0.074 -5.850 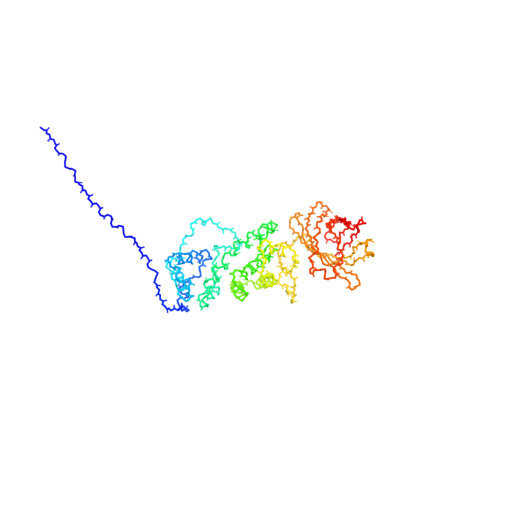1.00 96.50 175 ALA A O 1
ATOM 1406 N N . HIS A 1 176 ? 14.404 -0.291 -5.758 1.00 94.75 176 HIS A N 1
ATOM 1407 C CA . HIS A 1 176 ? 14.031 1.046 -5.298 1.00 94.75 176 HIS A CA 1
ATOM 1408 C C . HIS A 1 176 ? 14.632 1.348 -3.921 1.00 94.75 176 HIS A C 1
ATOM 1410 O O . HIS A 1 176 ? 15.359 2.327 -3.754 1.00 94.75 176 HIS A O 1
ATOM 1416 N N . GLU A 1 177 ? 14.413 0.452 -2.952 1.00 93.69 177 GLU A N 1
ATOM 1417 C CA . GLU A 1 177 ? 14.871 0.691 -1.579 1.00 93.69 177 GLU A CA 1
ATOM 1418 C C . GLU A 1 177 ? 16.394 0.554 -1.409 1.00 93.69 177 GLU A C 1
ATOM 1420 O O . GLU A 1 177 ? 16.959 1.078 -0.448 1.00 93.69 177 GLU A O 1
ATOM 1425 N N . ALA A 1 178 ? 17.084 -0.121 -2.337 1.00 89.94 178 ALA A N 1
ATOM 1426 C CA . ALA A 1 178 ? 18.534 -0.331 -2.284 1.00 89.94 178 ALA A CA 1
ATOM 1427 C C . ALA A 1 178 ? 19.355 0.970 -2.372 1.00 89.94 178 ALA A C 1
ATOM 1429 O O . ALA A 1 178 ? 20.509 0.997 -1.944 1.00 89.94 178 ALA A O 1
ATOM 1430 N N . GLY A 1 179 ? 18.770 2.048 -2.908 1.00 76.00 179 GLY A N 1
ATOM 1431 C CA . GLY A 1 179 ? 19.417 3.358 -3.001 1.00 76.00 179 GLY A CA 1
ATOM 1432 C C . GLY A 1 179 ? 19.413 4.167 -1.696 1.00 76.00 179 GLY A C 1
ATOM 1433 O O . GLY A 1 179 ? 20.074 5.206 -1.629 1.00 76.00 179 GLY A O 1
ATOM 1434 N N . SER A 1 180 ? 18.675 3.727 -0.672 1.00 85.56 180 SER A N 1
ATOM 1435 C CA . SER A 1 180 ? 18.534 4.441 0.601 1.00 85.56 180 SER A CA 1
ATOM 1436 C C . SER A 1 180 ? 19.699 4.167 1.555 1.00 85.56 180 SER A C 1
ATOM 1438 O O . SER A 1 180 ? 20.205 3.051 1.665 1.00 85.56 180 SER A O 1
ATOM 1440 N N . THR A 1 181 ? 20.108 5.193 2.306 1.00 86.12 181 THR A N 1
ATOM 1441 C CA . THR A 1 181 ? 21.073 5.064 3.410 1.00 86.12 181 THR A CA 1
ATOM 1442 C C . THR A 1 181 ? 20.403 4.884 4.775 1.00 86.12 181 THR A C 1
ATOM 1444 O O . THR A 1 181 ? 21.094 4.585 5.751 1.00 86.12 181 THR A O 1
ATOM 1447 N N . ASN A 1 182 ? 19.076 5.042 4.871 1.00 90.44 182 ASN A N 1
ATOM 1448 C CA . ASN A 1 182 ? 18.321 4.819 6.105 1.00 90.44 182 ASN A CA 1
ATOM 1449 C C . ASN A 1 182 ? 17.786 3.381 6.144 1.00 90.44 182 ASN A C 1
ATOM 1451 O O . ASN A 1 182 ? 16.722 3.089 5.603 1.00 90.44 182 ASN A O 1
ATOM 1455 N N . ALA A 1 183 ? 18.515 2.501 6.835 1.00 92.12 183 ALA A N 1
ATOM 1456 C CA . ALA A 1 183 ? 18.161 1.089 6.959 1.00 92.12 183 ALA A CA 1
ATOM 1457 C C . ALA A 1 183 ? 16.788 0.851 7.616 1.00 92.12 183 ALA A C 1
ATOM 1459 O O . ALA A 1 183 ? 16.076 -0.061 7.202 1.00 92.12 183 ALA A O 1
ATOM 1460 N N . SER A 1 184 ? 16.402 1.666 8.606 1.00 92.62 184 SER A N 1
ATOM 1461 C CA . SER A 1 184 ? 15.110 1.524 9.287 1.00 92.62 184 SER A CA 1
ATOM 1462 C C . SER A 1 184 ? 13.955 1.843 8.340 1.00 92.62 184 SER A C 1
ATOM 1464 O O . SER A 1 184 ? 13.026 1.046 8.224 1.00 92.62 184 SER A O 1
ATOM 1466 N N . ALA A 1 185 ? 14.022 2.980 7.636 1.00 93.12 185 ALA A N 1
ATOM 1467 C CA . ALA A 1 185 ? 13.013 3.360 6.642 1.00 93.12 185 ALA A CA 1
ATOM 1468 C C . ALA A 1 185 ? 12.901 2.293 5.541 1.00 93.12 185 ALA A C 1
ATOM 1470 O O . ALA A 1 185 ? 11.813 1.795 5.270 1.00 93.12 185 ALA A O 1
ATOM 1471 N N . THR A 1 186 ? 14.042 1.817 5.033 1.00 94.94 186 THR A N 1
ATOM 1472 C CA . THR A 1 186 ? 14.097 0.713 4.066 1.00 94.94 186 THR A CA 1
ATOM 1473 C C . THR A 1 186 ? 13.413 -0.562 4.571 1.00 94.94 186 THR A C 1
ATOM 1475 O O . THR A 1 186 ? 12.722 -1.225 3.799 1.00 94.94 186 THR A O 1
ATOM 1478 N N . GLU A 1 187 ? 13.562 -0.934 5.847 1.00 96.38 187 GLU A N 1
ATOM 1479 C CA . GLU A 1 187 ? 12.873 -2.103 6.417 1.00 96.38 187 GLU A CA 1
ATOM 1480 C C . GLU A 1 187 ? 11.345 -1.931 6.386 1.00 96.38 187 GLU A C 1
ATOM 1482 O O . GLU A 1 187 ? 10.623 -2.845 5.973 1.00 96.38 187 GLU A O 1
ATOM 1487 N N . MET A 1 188 ? 10.851 -0.748 6.763 1.00 97.62 188 MET A N 1
ATOM 1488 C CA . MET A 1 188 ? 9.429 -0.402 6.700 1.00 97.62 188 MET A CA 1
ATOM 1489 C C . MET A 1 188 ? 8.901 -0.423 5.263 1.00 97.62 188 MET A C 1
ATOM 1491 O O . MET A 1 188 ? 7.848 -1.015 5.010 1.00 97.62 188 MET A O 1
ATOM 1495 N N . ASP A 1 189 ? 9.625 0.172 4.321 1.00 97.69 189 ASP A N 1
ATOM 1496 C CA . ASP A 1 189 ? 9.208 0.250 2.924 1.00 97.69 189 ASP A CA 1
ATOM 1497 C C . ASP A 1 189 ? 9.187 -1.137 2.278 1.00 97.69 189 ASP A C 1
ATOM 1499 O O . ASP A 1 189 ? 8.190 -1.525 1.664 1.00 97.69 189 ASP A O 1
ATOM 1503 N N . LEU A 1 190 ? 10.212 -1.968 2.508 1.00 97.75 190 LEU A N 1
ATOM 1504 C CA . LEU A 1 190 ? 10.237 -3.367 2.062 1.00 97.75 190 LEU A CA 1
ATOM 1505 C C . LEU A 1 190 ? 9.088 -4.195 2.657 1.00 97.75 190 LEU A C 1
ATOM 1507 O O . LEU A 1 190 ? 8.472 -4.997 1.940 1.00 97.75 190 LEU A O 1
ATOM 1511 N N . HIS A 1 191 ? 8.780 -3.997 3.942 1.00 98.38 191 HIS A N 1
ATOM 1512 C CA . HIS A 1 191 ? 7.643 -4.630 4.609 1.00 98.38 191 HIS A CA 1
ATOM 1513 C C . HIS A 1 191 ? 6.319 -4.222 3.956 1.00 98.38 191 HIS A C 1
ATOM 1515 O O . HIS A 1 191 ? 5.537 -5.076 3.531 1.00 98.38 191 HIS A O 1
ATOM 1521 N N . ASN A 1 192 ? 6.083 -2.922 3.797 1.00 98.69 192 ASN A N 1
ATOM 1522 C CA . ASN A 1 192 ? 4.853 -2.395 3.212 1.00 98.69 192 ASN A CA 1
ATOM 1523 C C . ASN A 1 192 ? 4.699 -2.798 1.737 1.00 98.69 192 ASN A C 1
ATOM 1525 O O . ASN A 1 192 ? 3.616 -3.220 1.322 1.00 98.69 192 ASN A O 1
ATOM 1529 N N . ASN A 1 193 ? 5.792 -2.795 0.969 1.00 98.62 193 ASN A N 1
ATOM 1530 C CA . ASN A 1 193 ? 5.838 -3.328 -0.390 1.00 98.62 193 ASN A CA 1
ATOM 1531 C C . ASN A 1 193 ? 5.388 -4.807 -0.415 1.00 98.62 193 ASN A C 1
ATOM 1533 O O . ASN A 1 193 ? 4.565 -5.193 -1.248 1.00 98.62 193 ASN A O 1
ATOM 1537 N N . LYS A 1 194 ? 5.864 -5.650 0.519 1.00 98.38 194 LYS A N 1
ATOM 1538 C CA . LYS A 1 194 ? 5.429 -7.058 0.637 1.00 98.38 194 LYS A CA 1
ATOM 1539 C C . LYS A 1 194 ? 3.924 -7.175 0.890 1.00 98.38 194 LYS A C 1
ATOM 1541 O O . LYS A 1 194 ? 3.270 -7.943 0.184 1.00 98.38 194 LYS A O 1
ATOM 1546 N N . ILE A 1 195 ? 3.375 -6.394 1.824 1.00 98.38 195 ILE A N 1
ATOM 1547 C CA . ILE A 1 195 ? 1.930 -6.377 2.117 1.00 98.38 195 ILE A CA 1
ATOM 1548 C C . ILE A 1 195 ? 1.115 -6.042 0.860 1.00 98.38 195 ILE A C 1
ATOM 1550 O O . ILE A 1 195 ? 0.096 -6.684 0.591 1.00 98.38 195 ILE A O 1
ATOM 1554 N N . GL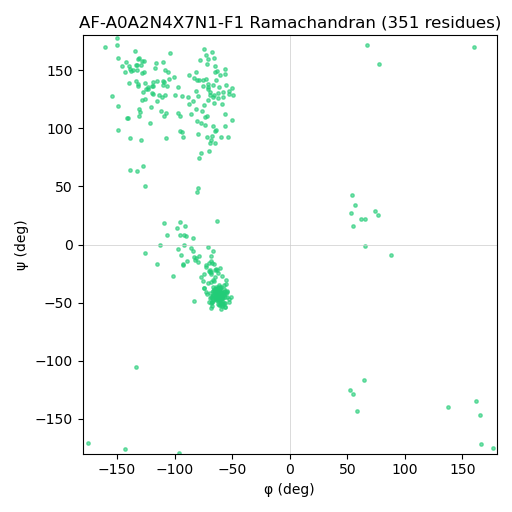Y A 1 196 ? 1.581 -5.070 0.074 1.00 98.44 196 GLY A N 1
ATOM 1555 C CA . GLY A 1 196 ? 0.994 -4.692 -1.207 1.00 98.44 196 GLY A CA 1
ATOM 1556 C C . GLY A 1 196 ? 0.946 -5.829 -2.223 1.00 98.44 196 GLY A C 1
ATOM 1557 O O . GLY A 1 196 ? -0.118 -6.152 -2.761 1.00 98.44 196 GLY A O 1
ATOM 1558 N N . ARG A 1 197 ? 2.091 -6.483 -2.456 1.00 98.50 197 ARG A N 1
ATOM 1559 C CA . ARG A 1 197 ? 2.178 -7.609 -3.401 1.00 98.50 197 ARG A CA 1
ATOM 1560 C C . ARG A 1 197 ? 1.275 -8.765 -2.994 1.00 98.50 197 ARG A C 1
ATOM 1562 O O . ARG A 1 197 ? 0.539 -9.287 -3.826 1.00 98.50 197 ARG A O 1
ATOM 1569 N N . GLU A 1 198 ? 1.297 -9.145 -1.719 1.00 97.62 198 GLU A N 1
ATOM 1570 C CA . GLU A 1 198 ? 0.461 -10.230 -1.193 1.00 97.62 198 GLU A CA 1
ATOM 1571 C C . GLU A 1 198 ? -1.030 -9.934 -1.362 1.00 97.62 198 GLU A C 1
ATOM 1573 O O . GLU A 1 198 ? -1.810 -10.830 -1.693 1.00 97.62 198 GLU A O 1
ATOM 1578 N N . LEU A 1 199 ? -1.433 -8.670 -1.197 1.00 95.75 199 LEU A N 1
ATOM 1579 C CA . LEU A 1 199 ? -2.810 -8.253 -1.427 1.00 95.75 199 LEU A CA 1
ATOM 1580 C C . LEU A 1 199 ? -3.224 -8.423 -2.896 1.00 95.75 199 LEU A C 1
ATOM 1582 O O . LEU A 1 199 ? -4.287 -8.986 -3.157 1.00 95.75 199 LEU A O 1
ATOM 1586 N N . ALA A 1 200 ? -2.400 -7.973 -3.844 1.00 96.69 200 ALA A N 1
ATOM 1587 C CA . ALA A 1 200 ? -2.696 -8.093 -5.272 1.00 96.69 200 ALA A CA 1
ATOM 1588 C C . ALA A 1 200 ? -2.694 -9.553 -5.755 1.00 96.69 200 ALA A C 1
ATOM 1590 O O . ALA A 1 200 ? -3.550 -9.933 -6.548 1.00 96.69 200 ALA A O 1
ATOM 1591 N N . ILE A 1 201 ? -1.799 -10.396 -5.225 1.00 97.19 201 ILE A N 1
ATOM 1592 C CA . ILE A 1 201 ? -1.795 -11.846 -5.492 1.00 97.19 201 ILE A CA 1
ATOM 1593 C C . ILE A 1 201 ? -3.088 -12.492 -4.986 1.00 97.19 201 ILE A C 1
ATOM 1595 O O . ILE A 1 201 ? -3.672 -13.334 -5.666 1.00 97.19 201 ILE A O 1
ATOM 1599 N N . LYS A 1 202 ? -3.556 -12.092 -3.797 1.00 93.62 202 LYS A N 1
ATOM 1600 C CA . LYS A 1 202 ? -4.804 -12.600 -3.217 1.00 93.62 202 LYS A CA 1
ATOM 1601 C C . LYS A 1 202 ? -6.042 -12.143 -3.996 1.00 93.62 202 LYS A C 1
ATOM 1603 O O . LYS A 1 202 ? -7.022 -12.884 -4.055 1.00 93.62 202 LYS A O 1
ATOM 1608 N N . TYR A 1 203 ? -6.009 -10.947 -4.583 1.00 90.50 203 TYR A N 1
ATOM 1609 C CA . TYR A 1 203 ? -7.134 -10.350 -5.306 1.00 90.50 203 TYR A CA 1
ATOM 1610 C C . TYR A 1 203 ? -6.728 -9.886 -6.719 1.00 90.50 203 TYR A C 1
ATOM 1612 O O . TYR A 1 203 ? -6.751 -8.687 -7.005 1.00 90.50 203 TYR A O 1
ATOM 1620 N N . PRO A 1 204 ? -6.406 -10.817 -7.639 1.00 93.75 204 PRO A N 1
ATOM 1621 C CA . PRO A 1 204 ? -5.811 -10.489 -8.939 1.00 93.75 204 PRO A CA 1
ATOM 1622 C C . PRO A 1 204 ? -6.758 -9.746 -9.894 1.00 93.75 204 PRO A C 1
ATOM 1624 O O . PRO A 1 204 ? -6.319 -9.191 -10.895 1.00 93.75 204 PRO A O 1
ATOM 1627 N N . THR A 1 205 ? -8.062 -9.729 -9.605 1.00 90.31 205 THR A N 1
ATOM 1628 C CA . THR A 1 205 ? -9.082 -9.023 -10.398 1.00 90.31 205 THR A CA 1
ATOM 1629 C C . THR A 1 205 ? -9.606 -7.762 -9.707 1.00 90.31 205 THR A C 1
ATOM 1631 O O . THR A 1 205 ? -10.606 -7.199 -10.153 1.00 90.31 205 THR A O 1
ATOM 1634 N N . ALA A 1 206 ? -9.000 -7.344 -8.589 1.00 88.75 206 ALA A N 1
ATOM 1635 C CA . ALA A 1 206 ? -9.421 -6.141 -7.883 1.00 88.75 206 ALA A CA 1
ATOM 1636 C C . ALA A 1 206 ? -9.157 -4.891 -8.731 1.00 88.75 206 ALA A C 1
ATOM 1638 O O . ALA A 1 206 ? -8.094 -4.725 -9.327 1.00 88.75 206 ALA A O 1
ATOM 1639 N N . THR A 1 207 ? -10.120 -3.975 -8.756 1.00 93.00 207 THR A N 1
ATOM 1640 C CA . THR A 1 207 ? -9.919 -2.651 -9.346 1.00 93.00 207 THR A CA 1
ATOM 1641 C C . THR A 1 207 ? -9.019 -1.793 -8.454 1.00 93.00 207 THR A C 1
ATOM 1643 O O . THR A 1 207 ? -8.878 -2.040 -7.256 1.00 93.00 207 THR A O 1
ATOM 1646 N N . LYS A 1 208 ? -8.465 -0.712 -9.015 1.00 94.56 208 LYS A N 1
ATOM 1647 C CA . LYS A 1 208 ? -7.681 0.291 -8.271 1.00 94.56 208 LYS A CA 1
ATOM 1648 C C . LYS A 1 208 ? -8.425 0.807 -7.028 1.00 94.56 208 LYS A C 1
ATOM 1650 O O . LYS A 1 208 ? -7.869 0.823 -5.936 1.00 94.56 208 LYS A O 1
ATOM 1655 N N . ALA A 1 209 ? -9.711 1.131 -7.174 1.00 91.69 209 ALA A N 1
ATOM 1656 C CA . ALA A 1 209 ? -10.556 1.575 -6.063 1.00 91.69 209 ALA A CA 1
ATOM 1657 C C . ALA A 1 209 ? -10.771 0.479 -5.002 1.00 91.69 209 ALA A C 1
ATOM 1659 O O . ALA A 1 209 ? -10.736 0.762 -3.809 1.00 91.69 209 ALA A O 1
ATOM 1660 N N . GLN A 1 210 ? -10.945 -0.781 -5.415 1.00 89.81 210 GLN A N 1
ATOM 1661 C CA . GLN A 1 210 ? -11.072 -1.899 -4.474 1.00 89.81 210 GLN A CA 1
ATOM 1662 C C . GLN A 1 210 ? -9.774 -2.146 -3.697 1.00 89.81 210 GLN A C 1
ATOM 1664 O O . GLN A 1 210 ? -9.835 -2.403 -2.498 1.00 89.81 210 GLN A O 1
ATOM 1669 N N . LEU A 1 211 ? -8.608 -2.041 -4.344 1.00 94.25 211 LEU A N 1
ATOM 1670 C CA . LEU A 1 211 ? -7.316 -2.145 -3.660 1.00 94.25 211 LEU A CA 1
ATOM 1671 C C . LEU A 1 211 ? -7.129 -1.038 -2.619 1.00 94.25 211 LEU A C 1
ATOM 1673 O O . LEU A 1 211 ? -6.691 -1.333 -1.509 1.00 94.25 211 LEU A O 1
ATOM 1677 N N . ILE A 1 212 ? -7.500 0.202 -2.952 1.00 95.12 212 ILE A N 1
ATOM 1678 C CA . ILE A 1 212 ? -7.492 1.319 -2.000 1.00 95.12 212 ILE A CA 1
ATOM 1679 C C . ILE A 1 212 ? -8.356 0.973 -0.786 1.00 95.12 212 ILE A C 1
ATOM 1681 O O . ILE A 1 212 ? -7.851 0.996 0.331 1.00 95.12 212 ILE A O 1
ATOM 1685 N N . GLU A 1 213 ? -9.617 0.581 -0.983 1.00 89.56 213 GLU A N 1
ATOM 1686 C CA . GLU A 1 213 ? -10.511 0.221 0.127 1.00 89.56 213 GLU A CA 1
ATOM 1687 C C . GLU A 1 213 ? -9.939 -0.908 0.993 1.00 89.56 213 GLU A C 1
ATOM 1689 O O . GLU A 1 213 ? -9.939 -0.812 2.220 1.00 89.56 213 GLU A O 1
ATOM 1694 N N . LEU A 1 214 ? -9.382 -1.951 0.370 1.00 89.12 214 LEU A N 1
ATOM 1695 C CA . LEU A 1 214 ? -8.751 -3.060 1.085 1.00 89.12 214 LEU A CA 1
ATOM 1696 C C . LEU A 1 214 ? -7.543 -2.604 1.918 1.00 89.12 214 LEU A C 1
ATOM 1698 O O . LEU A 1 214 ? -7.375 -3.078 3.040 1.00 89.12 214 LEU A O 1
ATOM 1702 N N . LEU A 1 215 ? -6.713 -1.694 1.401 1.00 94.00 215 LEU A N 1
ATOM 1703 C CA . LEU A 1 215 ? -5.549 -1.149 2.109 1.00 94.00 215 LEU A CA 1
ATOM 1704 C C . LEU A 1 215 ? -5.937 -0.150 3.205 1.00 94.00 215 LEU A C 1
ATOM 1706 O O . LEU A 1 215 ? -5.344 -0.159 4.281 1.00 94.00 215 LEU A O 1
ATOM 1710 N N . LEU A 1 216 ? -6.955 0.683 2.986 1.00 91.69 216 LEU A N 1
ATOM 1711 C CA . LEU A 1 216 ? -7.481 1.600 4.006 1.00 91.69 216 LEU A CA 1
ATOM 1712 C C . LEU A 1 216 ? -8.104 0.865 5.196 1.00 91.69 216 LEU A C 1
ATOM 1714 O O . LEU A 1 216 ? -8.225 1.434 6.279 1.00 91.69 216 LEU A O 1
ATOM 1718 N N . GLN A 1 217 ? -8.500 -0.387 4.984 1.00 83.62 217 GLN A N 1
ATOM 1719 C CA . GLN A 1 217 ? -9.081 -1.263 5.992 1.00 83.62 217 GLN A CA 1
ATOM 1720 C C . GLN A 1 217 ? -8.067 -2.218 6.633 1.00 83.62 217 GLN A C 1
ATOM 1722 O O . GLN A 1 217 ? -8.441 -2.970 7.531 1.00 83.62 217 GLN A O 1
ATOM 1727 N N . LYS A 1 218 ? -6.805 -2.226 6.181 1.00 88.56 218 LYS A N 1
ATOM 1728 C CA . LYS A 1 218 ? -5.731 -2.968 6.852 1.00 88.56 218 LYS A CA 1
ATOM 1729 C C . LYS A 1 218 ? -5.466 -2.376 8.231 1.00 88.56 218 LYS A C 1
ATOM 1731 O O . LYS A 1 218 ? -5.746 -1.209 8.496 1.00 88.56 218 LYS A O 1
ATOM 1736 N N . LYS A 1 219 ? -4.830 -3.183 9.077 1.00 90.88 219 LYS A N 1
ATOM 1737 C CA . LYS A 1 219 ? -4.250 -2.695 10.318 1.00 90.88 219 LYS A CA 1
ATOM 1738 C C . LYS A 1 219 ? -3.020 -1.834 10.055 1.00 90.88 219 LYS A C 1
ATOM 1740 O O . LYS A 1 219 ? -2.176 -2.229 9.253 1.00 90.88 219 LYS A O 1
ATOM 1745 N N . TYR A 1 220 ? -2.919 -0.694 10.737 1.00 95.00 220 TYR A N 1
ATOM 1746 C CA . TYR A 1 220 ? -1.745 0.176 10.724 1.00 95.00 220 TYR A CA 1
ATOM 1747 C C . TYR A 1 220 ? -1.024 0.085 12.069 1.00 95.00 220 TYR A C 1
ATOM 1749 O O . TYR A 1 220 ? -1.626 0.241 13.132 1.00 95.00 220 TYR A O 1
ATOM 1757 N N . PHE A 1 221 ? 0.276 -0.165 12.028 1.00 95.00 221 PHE A N 1
ATOM 1758 C CA . PHE A 1 221 ? 1.128 -0.312 13.195 1.00 95.00 221 PHE A CA 1
ATOM 1759 C C . PHE A 1 221 ? 2.095 0.857 13.270 1.00 95.00 221 PHE A C 1
ATOM 1761 O O . PHE A 1 221 ? 2.980 0.995 12.429 1.00 95.00 221 PHE A O 1
ATOM 1768 N N . TYR A 1 222 ? 1.944 1.663 14.317 1.00 96.06 222 TYR A N 1
ATOM 1769 C CA . TYR A 1 222 ? 3.020 2.552 14.717 1.00 96.06 222 TYR A CA 1
ATOM 1770 C C . TYR A 1 222 ? 4.105 1.724 15.397 1.00 96.06 222 TYR A C 1
ATOM 1772 O O . TYR A 1 222 ? 3.848 1.108 16.435 1.00 96.06 222 TYR A O 1
ATOM 1780 N N . ILE A 1 223 ? 5.305 1.754 14.837 1.00 96.00 223 ILE A N 1
ATOM 1781 C CA . ILE A 1 223 ? 6.510 1.195 15.447 1.00 96.00 223 ILE A CA 1
ATOM 1782 C C . ILE A 1 223 ? 7.475 2.361 15.638 1.00 96.00 223 ILE A C 1
ATOM 1784 O O . ILE A 1 223 ? 7.532 3.266 14.809 1.00 96.00 223 ILE A O 1
ATOM 1788 N N . LYS A 1 224 ? 8.188 2.418 16.761 1.00 94.94 224 LYS A N 1
ATOM 1789 C CA . LYS A 1 224 ? 9.173 3.485 16.937 1.00 94.94 224 LYS A CA 1
ATOM 1790 C C . LYS A 1 224 ? 10.351 3.212 15.998 1.00 94.94 224 LYS A C 1
ATOM 1792 O O . LYS A 1 224 ? 10.840 2.089 15.955 1.00 94.94 224 LYS A O 1
ATOM 1797 N N . GLU A 1 225 ? 10.818 4.228 15.275 1.00 92.94 225 GLU A N 1
ATOM 1798 C CA . GLU A 1 225 ? 11.950 4.070 14.353 1.00 92.94 225 GLU A CA 1
ATOM 1799 C C . GLU A 1 225 ? 13.163 3.431 15.058 1.00 92.94 225 GLU A C 1
ATOM 1801 O O . GLU A 1 225 ? 13.543 3.832 16.164 1.00 92.94 225 GLU A O 1
ATOM 1806 N N . GLY A 1 226 ? 13.744 2.411 14.420 1.00 90.69 226 GLY A N 1
ATOM 1807 C CA . GLY A 1 226 ? 14.842 1.604 14.960 1.00 90.69 226 GLY A CA 1
ATOM 1808 C C . GLY A 1 226 ? 14.413 0.402 15.812 1.00 90.69 226 GLY A C 1
ATOM 1809 O O . GLY A 1 226 ? 15.261 -0.422 16.155 1.00 90.69 226 GLY A O 1
ATOM 1810 N N . GLU A 1 227 ? 13.129 0.259 16.155 1.00 94.94 227 GLU A N 1
ATOM 1811 C CA . GLU A 1 227 ? 12.603 -0.990 16.717 1.00 94.94 227 GLU A CA 1
ATOM 1812 C C . GLU A 1 227 ? 12.372 -2.026 15.609 1.00 94.94 227 GLU A C 1
ATOM 1814 O O . GLU A 1 227 ? 11.910 -1.698 14.518 1.00 94.94 227 GLU A O 1
ATOM 1819 N N . LYS A 1 228 ? 12.671 -3.298 15.907 1.00 94.31 228 LYS A N 1
ATOM 1820 C CA . LYS A 1 228 ? 12.504 -4.408 14.959 1.00 94.31 228 LYS A CA 1
ATOM 1821 C C . LYS A 1 228 ? 11.029 -4.566 14.580 1.00 94.31 228 LYS A C 1
ATOM 1823 O O . LYS A 1 228 ? 10.183 -4.720 15.466 1.00 94.31 228 LYS A O 1
ATOM 1828 N N . ILE A 1 229 ? 10.737 -4.646 13.282 1.00 96.19 229 ILE A N 1
ATOM 1829 C CA . ILE A 1 229 ? 9.404 -5.020 12.806 1.00 96.19 229 ILE A CA 1
ATOM 1830 C C . ILE A 1 229 ? 9.188 -6.520 13.091 1.00 96.19 229 ILE A C 1
ATOM 1832 O O . ILE A 1 229 ? 10.011 -7.348 12.688 1.00 96.19 229 ILE A O 1
ATOM 1836 N N . PRO A 1 230 ? 8.116 -6.919 13.810 1.00 94.94 230 PRO A N 1
ATOM 1837 C CA . PRO A 1 230 ? 7.842 -8.326 14.074 1.00 94.94 230 PRO A CA 1
ATOM 1838 C C . PRO A 1 230 ? 7.765 -9.164 12.795 1.00 94.94 230 PRO A C 1
ATOM 1840 O O . PRO A 1 230 ? 7.128 -8.788 11.811 1.00 94.94 230 PRO A O 1
ATOM 1843 N N . GLU A 1 231 ? 8.376 -10.346 12.835 1.00 88.19 231 GLU A N 1
ATOM 1844 C CA . GLU A 1 231 ? 8.301 -11.299 11.731 1.00 88.19 231 GLU A CA 1
ATOM 1845 C C . GLU A 1 231 ? 6.845 -11.723 11.503 1.00 88.19 231 GLU A C 1
ATOM 1847 O O . GLU A 1 231 ? 6.115 -12.020 12.449 1.00 88.19 231 GLU A O 1
ATOM 1852 N N . ASN A 1 232 ? 6.425 -11.766 10.236 1.00 88.81 232 ASN A N 1
ATOM 1853 C CA . ASN A 1 232 ? 5.053 -12.093 9.824 1.00 88.81 232 ASN A CA 1
ATOM 1854 C C . ASN A 1 232 ? 3.973 -11.118 10.328 1.00 88.81 232 ASN A C 1
ATOM 1856 O O . ASN A 1 232 ? 2.800 -11.485 10.387 1.00 88.81 232 ASN A O 1
ATOM 1860 N N . LEU A 1 233 ? 4.335 -9.878 10.673 1.00 94.25 233 LEU A N 1
ATOM 1861 C CA . LEU A 1 233 ? 3.351 -8.850 10.998 1.00 94.25 233 LEU A CA 1
ATOM 1862 C C . LEU A 1 233 ? 2.404 -8.616 9.807 1.00 94.25 233 LEU A C 1
ATOM 1864 O O . LEU A 1 233 ? 2.829 -8.225 8.724 1.00 94.25 233 LEU A O 1
ATOM 1868 N N . GLU A 1 234 ? 1.102 -8.818 10.000 1.00 92.19 234 GLU A N 1
ATOM 1869 C CA . GLU A 1 234 ? 0.105 -8.528 8.967 1.00 92.19 234 GLU A CA 1
ATOM 1870 C C . GLU A 1 234 ? -0.492 -7.130 9.155 1.00 92.19 234 GLU A C 1
ATOM 1872 O O . GLU A 1 234 ? -1.424 -6.932 9.933 1.00 92.19 234 GLU A O 1
ATOM 1877 N N . GLY A 1 235 ? 0.024 -6.151 8.416 1.00 94.25 235 GLY A N 1
ATOM 1878 C CA . GLY A 1 235 ? -0.478 -4.776 8.427 1.00 94.25 235 GLY A CA 1
ATOM 1879 C C . GLY A 1 235 ? 0.551 -3.788 7.897 1.00 94.25 235 GLY A C 1
ATOM 1880 O O . GLY A 1 235 ? 1.703 -4.151 7.681 1.00 94.25 235 GLY A O 1
ATOM 1881 N N . ILE A 1 236 ? 0.122 -2.551 7.676 1.00 97.50 236 ILE A N 1
ATOM 1882 C CA . ILE A 1 236 ? 0.982 -1.462 7.212 1.00 97.50 236 ILE A CA 1
ATOM 1883 C C . ILE A 1 236 ? 1.740 -0.896 8.411 1.00 97.50 236 ILE A C 1
ATOM 1885 O O . ILE A 1 236 ? 1.139 -0.624 9.447 1.00 97.50 236 ILE A O 1
ATOM 1889 N N . VAL A 1 237 ? 3.049 -0.720 8.289 1.00 97.88 237 VAL A N 1
ATOM 1890 C CA . VAL A 1 237 ? 3.900 -0.129 9.330 1.00 97.88 237 VAL A CA 1
ATOM 1891 C C . VAL A 1 237 ? 4.184 1.329 8.994 1.00 97.88 237 VAL A C 1
ATOM 1893 O O . VAL A 1 237 ? 4.328 1.677 7.824 1.00 97.88 237 VAL A O 1
ATOM 1896 N N . PHE A 1 238 ? 4.259 2.169 10.022 1.00 97.75 238 PHE A N 1
ATOM 1897 C CA . PHE A 1 238 ? 4.698 3.555 9.917 1.00 97.75 238 PHE A CA 1
ATOM 1898 C C . PHE A 1 238 ? 5.462 3.978 11.178 1.00 97.75 238 PHE A C 1
ATOM 1900 O O . PHE A 1 238 ? 5.221 3.441 12.264 1.00 97.75 238 PHE A O 1
ATOM 1907 N N . PHE A 1 239 ? 6.357 4.956 11.050 1.00 97.38 239 PHE A N 1
ATOM 1908 C CA . PHE A 1 239 ? 7.218 5.435 12.140 1.00 97.38 239 PHE A CA 1
ATOM 1909 C C . PHE A 1 239 ? 6.963 6.887 12.556 1.00 97.38 239 PHE A C 1
ATOM 1911 O O . PHE A 1 239 ? 7.372 7.295 13.642 1.00 97.38 239 PHE A O 1
ATOM 1918 N N . ALA A 1 240 ? 6.278 7.676 11.728 1.00 96.44 240 ALA A N 1
ATOM 1919 C CA . ALA A 1 240 ? 6.037 9.098 11.954 1.00 96.44 240 ALA A CA 1
ATOM 1920 C C . ALA A 1 240 ? 4.548 9.459 11.831 1.00 96.44 240 ALA A C 1
ATOM 1922 O O . ALA A 1 240 ? 3.751 8.749 11.225 1.00 96.44 240 ALA A O 1
ATOM 1923 N N . GLY A 1 241 ? 4.136 10.575 12.437 1.00 95.50 241 GLY A N 1
ATOM 1924 C CA . GLY A 1 241 ? 2.760 11.067 12.285 1.00 95.50 241 GLY A CA 1
ATOM 1925 C C . GLY A 1 241 ? 1.721 10.247 13.058 1.00 95.50 241 GLY A C 1
ATOM 1926 O O . GLY A 1 241 ? 0.555 10.161 12.659 1.00 95.50 241 GLY A O 1
ATOM 1927 N N . LYS A 1 242 ? 2.126 9.628 14.177 1.00 96.38 242 LYS A N 1
ATOM 1928 C CA . LYS A 1 242 ? 1.192 8.988 15.111 1.00 96.38 242 LYS A CA 1
ATOM 1929 C C . LYS A 1 242 ? 0.178 10.007 15.627 1.00 96.38 242 LYS A C 1
ATOM 1931 O O . LYS A 1 242 ? 0.541 11.089 16.084 1.00 96.38 242 LYS A O 1
ATOM 1936 N N . ARG A 1 243 ? -1.099 9.647 15.574 1.00 95.94 243 ARG A N 1
ATOM 1937 C CA . ARG A 1 243 ? -2.225 10.449 16.057 1.00 95.94 243 ARG A CA 1
ATOM 1938 C C . ARG A 1 243 ? -2.744 9.920 17.387 1.00 95.94 243 ARG A C 1
ATOM 1940 O O . ARG A 1 243 ? -2.435 8.803 17.797 1.00 95.94 243 ARG A O 1
ATOM 1947 N N . GLN A 1 244 ? -3.545 10.744 18.058 1.00 94.62 244 GLN A N 1
ATOM 1948 C CA . GLN A 1 244 ? -4.104 10.450 19.378 1.00 94.62 244 GLN A CA 1
ATOM 1949 C C . GLN A 1 244 ? -4.821 9.095 19.406 1.00 94.62 244 GLN A C 1
ATOM 1951 O O . GLN A 1 244 ? -4.571 8.290 20.299 1.00 94.62 244 GLN A O 1
ATOM 1956 N N . TYR A 1 245 ? -5.659 8.831 18.402 1.00 94.88 245 TYR A N 1
ATOM 1957 C CA . TYR A 1 245 ? -6.426 7.594 18.294 1.00 94.88 245 TYR A CA 1
ATOM 1958 C C . TYR A 1 245 ? -5.757 6.522 17.422 1.00 94.88 245 TYR A C 1
ATOM 1960 O O . TYR A 1 245 ? -6.441 5.599 17.008 1.00 94.88 245 TYR A O 1
ATOM 1968 N N . ASP A 1 246 ? -4.444 6.584 17.169 1.00 95.44 246 ASP A N 1
ATOM 1969 C CA . ASP A 1 246 ? -3.704 5.446 16.597 1.00 95.44 246 ASP A CA 1
ATOM 1970 C C . ASP A 1 246 ? -3.417 4.413 17.707 1.00 95.44 246 ASP A C 1
ATOM 1972 O O . ASP A 1 246 ? -2.309 4.341 18.258 1.00 95.44 246 ASP A O 1
ATOM 1976 N N . VAL A 1 247 ? -4.457 3.674 18.110 1.00 94.19 247 VAL A N 1
ATOM 1977 C CA . VAL A 1 247 ? -4.464 2.802 19.296 1.00 94.19 247 VAL A CA 1
ATOM 1978 C C . VAL A 1 247 ? -5.173 1.473 19.049 1.00 94.19 247 VAL A C 1
ATOM 1980 O O . VAL A 1 247 ? -6.135 1.388 18.292 1.00 94.19 247 VAL A O 1
ATOM 1983 N N . THR A 1 248 ? -4.737 0.446 19.776 1.00 94.88 248 THR A N 1
ATOM 1984 C CA . THR A 1 248 ? -5.504 -0.784 19.993 1.00 94.88 248 THR A CA 1
ATOM 1985 C C . THR A 1 248 ? -6.166 -0.703 21.362 1.00 94.88 248 THR A C 1
ATOM 1987 O O . THR A 1 248 ? -5.484 -0.455 22.355 1.00 94.88 248 THR A O 1
ATOM 1990 N N . LEU A 1 249 ? -7.474 -0.936 21.423 1.00 96.81 249 LEU A N 1
ATOM 1991 C CA . LEU A 1 249 ? -8.233 -1.075 22.662 1.00 96.81 249 LEU A CA 1
ATOM 1992 C C . LEU A 1 249 ? -8.830 -2.480 22.753 1.00 96.81 249 LEU A C 1
ATOM 1994 O O . LEU A 1 249 ? -9.138 -3.107 21.740 1.00 96.81 249 LEU A O 1
ATOM 1998 N N . LYS A 1 250 ? -9.033 -2.973 23.969 1.00 98.00 250 LYS A N 1
ATOM 1999 C CA . LYS A 1 250 ? -9.694 -4.246 24.259 1.00 98.00 250 LYS A CA 1
ATOM 2000 C C . LYS A 1 250 ? -10.841 -4.054 25.242 1.00 98.00 250 LYS A C 1
ATOM 2002 O O . LYS A 1 250 ? -10.874 -3.085 25.998 1.00 98.00 250 LYS A O 1
ATOM 2007 N N . GLY A 1 251 ? -11.786 -4.983 25.260 1.00 97.38 251 GLY A N 1
ATOM 2008 C CA . GLY A 1 251 ? -12.838 -4.999 26.271 1.00 97.38 251 GLY A CA 1
ATOM 2009 C C . GLY A 1 251 ? -14.022 -5.846 25.847 1.00 97.38 251 GLY A C 1
ATOM 2010 O O . GLY A 1 251 ? -13.830 -6.943 25.337 1.00 97.38 251 GLY A O 1
ATOM 2011 N N . SER A 1 252 ? -15.241 -5.334 26.025 1.00 96.94 252 SER A N 1
ATOM 2012 C CA . SER A 1 252 ? -16.464 -6.082 25.723 1.00 96.94 252 SER A CA 1
ATOM 2013 C C . SER A 1 252 ? -17.433 -5.351 24.798 1.00 96.94 252 SER A C 1
ATOM 2015 O O . SER A 1 252 ? -17.557 -4.125 24.824 1.00 96.94 252 SER A O 1
ATOM 2017 N N . ILE A 1 253 ? -18.165 -6.133 24.007 1.00 95.44 253 ILE A N 1
ATOM 2018 C CA . ILE A 1 253 ? -19.343 -5.700 23.254 1.00 95.44 253 ILE A CA 1
ATOM 2019 C C . ILE A 1 253 ? -20.504 -6.646 23.538 1.00 95.44 253 ILE A C 1
ATOM 2021 O O . ILE A 1 253 ? -20.388 -7.855 23.363 1.00 95.44 253 ILE A O 1
ATOM 2025 N N . THR A 1 254 ? -21.639 -6.122 23.987 1.00 93.94 254 THR A N 1
ATOM 2026 C CA . THR A 1 254 ? -22.844 -6.934 24.176 1.00 93.94 254 THR A CA 1
ATOM 2027 C C . THR A 1 254 ? -23.653 -7.005 22.892 1.00 93.94 254 THR A C 1
ATOM 2029 O O . THR A 1 254 ? -23.701 -6.048 22.122 1.00 93.94 254 THR A O 1
ATOM 2032 N N . ASN A 1 255 ? -24.295 -8.149 22.670 1.00 88.00 255 ASN A N 1
ATOM 2033 C CA . ASN A 1 255 ? -25.331 -8.310 21.657 1.00 88.00 255 ASN A CA 1
ATOM 2034 C C . ASN A 1 255 ? -26.456 -9.166 22.257 1.00 88.00 255 ASN A C 1
ATOM 2036 O O . ASN A 1 255 ? -26.371 -10.399 22.181 1.00 88.00 255 ASN A O 1
ATOM 2040 N N . PRO A 1 256 ? -27.482 -8.541 22.869 1.00 83.50 256 PRO A N 1
ATOM 2041 C CA . PRO A 1 256 ? -28.594 -9.239 23.504 1.00 83.50 256 PRO A CA 1
ATOM 2042 C C . PRO A 1 256 ? -29.316 -10.210 22.563 1.00 83.50 256 PRO A C 1
ATOM 2044 O O . PRO A 1 256 ? -29.749 -11.264 23.018 1.00 83.50 256 PRO A O 1
ATOM 2047 N N . ASP A 1 257 ? -29.356 -9.923 21.256 1.00 79.81 257 ASP A N 1
ATOM 2048 C CA . ASP A 1 257 ? -29.983 -10.792 20.251 1.00 79.81 257 ASP A CA 1
ATOM 2049 C C . ASP A 1 257 ? -29.203 -12.108 20.028 1.00 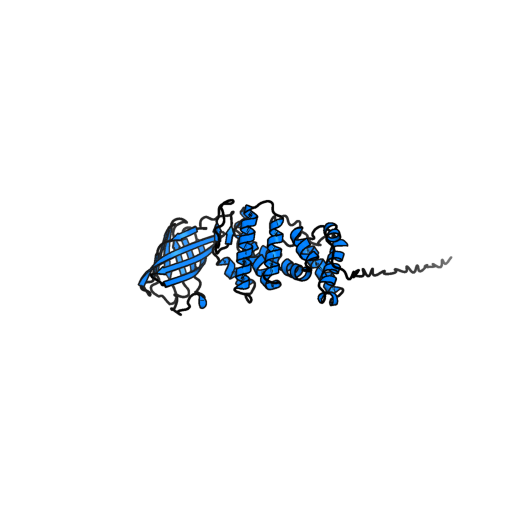79.81 257 ASP A C 1
ATOM 2051 O O . ASP A 1 257 ? -29.768 -13.104 19.585 1.00 79.81 257 ASP A O 1
ATOM 2055 N N . SER A 1 258 ? -27.909 -12.151 20.372 1.00 77.94 258 SER A N 1
ATOM 2056 C CA . SER A 1 258 ? -27.044 -13.343 20.240 1.00 77.94 258 SER A CA 1
ATOM 2057 C C . SER A 1 258 ? -26.579 -13.942 21.578 1.00 77.94 258 SER A C 1
ATOM 2059 O O . SER A 1 258 ? -25.831 -14.929 21.599 1.00 77.94 258 SER A O 1
ATOM 2061 N N . GLY A 1 259 ? -26.982 -13.328 22.695 1.00 76.06 259 GLY A N 1
ATOM 2062 C CA . GLY A 1 259 ? -26.514 -13.620 24.050 1.00 76.06 259 GLY A CA 1
ATOM 2063 C C . GLY A 1 259 ? -25.131 -13.040 24.393 1.00 76.06 259 GLY A C 1
ATOM 2064 O O . GLY A 1 259 ? -24.277 -12.842 23.531 1.00 76.06 259 GLY A O 1
ATOM 2065 N N . GLY A 1 260 ? -24.896 -12.829 25.692 1.00 70.38 260 GLY A N 1
ATOM 2066 C CA . GLY A 1 260 ? -23.592 -12.511 26.296 1.00 70.38 260 GLY A CA 1
ATOM 2067 C C . GLY A 1 260 ? -22.961 -11.146 25.949 1.00 70.38 260 GLY A C 1
ATOM 2068 O O . GLY A 1 260 ? -23.437 -10.412 25.077 1.00 70.38 260 GLY A O 1
ATOM 2069 N N . PRO A 1 261 ? -21.855 -10.801 26.634 1.00 89.69 261 PRO A N 1
ATOM 2070 C CA . PRO A 1 261 ? -20.785 -9.989 26.073 1.00 89.69 261 PRO A CA 1
ATOM 2071 C C . PRO A 1 261 ? -19.840 -10.849 25.214 1.00 89.69 261 PRO A C 1
ATOM 2073 O O . PRO A 1 261 ? -19.626 -12.031 25.483 1.00 89.69 261 PRO A O 1
ATOM 2076 N N . TRP A 1 262 ? -19.270 -10.242 24.181 1.00 93.12 262 TRP A N 1
ATOM 2077 C CA . TRP A 1 262 ? -18.156 -10.758 23.392 1.00 93.12 262 TRP A CA 1
ATOM 2078 C C . TRP A 1 262 ? -16.892 -10.000 23.777 1.00 93.12 262 TRP A C 1
ATOM 2080 O O . TRP A 1 262 ? -16.953 -8.782 23.963 1.00 93.12 262 TRP A O 1
ATOM 2090 N N . GLU A 1 263 ? -15.759 -10.693 23.834 1.00 95.88 263 GLU A N 1
ATOM 2091 C CA . GLU A 1 263 ? -14.457 -10.040 23.953 1.00 95.88 263 GLU A CA 1
ATOM 2092 C C . GLU A 1 263 ? -14.159 -9.327 22.639 1.00 95.88 263 GLU A C 1
ATOM 2094 O O . GLU A 1 263 ? -14.262 -9.936 21.576 1.00 95.88 263 GLU A O 1
ATOM 2099 N N . ILE A 1 264 ? -13.806 -8.047 22.690 1.00 95.56 264 ILE A N 1
ATOM 2100 C CA . ILE A 1 264 ? -13.515 -7.231 21.510 1.00 95.56 264 ILE A CA 1
ATOM 2101 C C . ILE A 1 264 ? -12.076 -6.722 21.561 1.00 95.56 264 ILE A C 1
ATOM 2103 O O . ILE A 1 264 ? -11.599 -6.270 22.598 1.00 95.56 264 ILE A O 1
ATOM 2107 N N . THR A 1 265 ? -11.383 -6.785 20.427 1.00 96.12 265 THR A N 1
ATOM 2108 C CA . THR A 1 265 ? -10.148 -6.039 20.150 1.00 96.12 265 THR A CA 1
ATOM 2109 C C . THR A 1 265 ? -10.448 -5.048 19.036 1.00 96.12 265 THR A C 1
ATOM 2111 O O . THR A 1 265 ? -11.023 -5.438 18.023 1.00 96.12 265 THR A O 1
ATOM 2114 N N . PHE A 1 266 ? -10.106 -3.782 19.242 1.00 95.06 266 PHE A N 1
ATOM 2115 C CA . PHE A 1 266 ? -10.561 -2.640 18.460 1.00 95.06 266 PHE A CA 1
ATOM 2116 C C . PHE A 1 266 ? -9.359 -1.791 18.054 1.00 95.06 266 PHE A C 1
ATOM 2118 O O . PHE A 1 266 ? -8.727 -1.170 18.906 1.00 95.06 266 PHE A O 1
ATOM 2125 N N . ASP A 1 267 ? -9.021 -1.785 16.771 1.00 94.19 267 ASP A N 1
ATOM 2126 C CA . ASP A 1 267 ? -7.839 -1.103 16.266 1.00 94.19 267 ASP A CA 1
ATOM 2127 C C . ASP A 1 267 ? -8.227 0.154 15.492 1.00 94.19 267 ASP A C 1
ATOM 2129 O O . ASP A 1 267 ? -8.828 0.067 14.425 1.00 94.19 267 ASP A O 1
ATOM 2133 N N . ILE A 1 268 ? -7.869 1.324 16.021 1.00 94.25 268 ILE A N 1
ATOM 2134 C CA . ILE A 1 268 ? -8.236 2.632 15.477 1.00 94.25 268 ILE A CA 1
ATOM 2135 C C . ILE A 1 268 ? -7.014 3.271 14.822 1.00 94.25 268 ILE A C 1
ATOM 2137 O O . ILE A 1 268 ? -5.923 3.264 15.393 1.00 94.25 268 ILE A O 1
ATOM 2141 N N . TYR A 1 269 ? -7.225 3.862 13.646 1.00 94.19 269 TYR A N 1
ATOM 2142 C CA . TYR A 1 269 ? -6.266 4.745 12.985 1.00 94.19 269 TYR A CA 1
ATOM 2143 C C . TYR A 1 269 ? -6.955 6.049 12.622 1.00 94.19 269 TYR A C 1
ATOM 2145 O O . TYR A 1 269 ? -8.042 6.055 12.034 1.00 94.19 269 TYR A O 1
ATOM 2153 N N . GLN A 1 270 ? -6.316 7.159 12.963 1.00 95.31 270 GLN A N 1
ATOM 2154 C CA . GLN A 1 270 ? -6.874 8.490 12.815 1.00 95.31 270 GLN A CA 1
ATOM 2155 C C . GLN A 1 270 ? -6.170 9.271 11.713 1.00 95.31 270 GLN A C 1
ATOM 2157 O O . GLN A 1 270 ? -4.945 9.272 11.589 1.00 95.31 270 GLN A O 1
ATOM 2162 N N . CYS A 1 271 ? -6.967 10.022 10.959 1.00 95.25 271 CYS A N 1
ATOM 2163 C CA . CYS A 1 271 ? -6.480 11.078 10.096 1.00 95.25 271 CYS A CA 1
ATOM 2164 C C . CYS A 1 271 ? -7.410 12.292 10.141 1.00 95.25 271 CYS A C 1
ATOM 2166 O O . CYS A 1 271 ? -8.520 12.265 9.605 1.00 95.25 271 CYS A O 1
ATOM 2168 N N . ARG A 1 272 ? -6.934 13.371 10.779 1.00 94.19 272 ARG A N 1
ATOM 2169 C CA . ARG A 1 272 ? -7.754 14.532 11.167 1.00 94.19 272 ARG A CA 1
ATOM 2170 C C . ARG A 1 272 ? -8.945 14.070 12.017 1.00 94.19 272 ARG A C 1
ATOM 2172 O O . ARG A 1 272 ? -8.743 13.334 12.982 1.00 94.19 272 ARG A O 1
ATOM 2179 N N . GLU A 1 273 ? -10.163 14.464 11.670 1.00 95.69 273 GLU A N 1
ATOM 2180 C CA . GLU A 1 273 ? -11.391 14.023 12.331 1.00 95.69 273 GLU A CA 1
ATOM 2181 C C . GLU A 1 273 ? -11.843 12.638 11.859 1.00 95.69 273 GLU A C 1
ATOM 2183 O O . GLU A 1 273 ? -12.690 12.030 12.504 1.00 95.69 273 GLU A O 1
ATOM 2188 N N . ASN A 1 274 ? -11.313 12.117 10.749 1.00 95.12 274 ASN A N 1
ATOM 2189 C CA . ASN A 1 274 ? -11.700 10.801 10.253 1.00 95.12 274 ASN A CA 1
ATOM 2190 C C . ASN A 1 274 ? -10.970 9.704 11.023 1.00 95.12 274 ASN A C 1
ATOM 2192 O O . ASN A 1 274 ? -9.771 9.804 11.292 1.00 95.12 274 ASN A O 1
ATOM 2196 N N . ILE A 1 275 ? -11.677 8.614 11.294 1.00 94.56 275 ILE A N 1
ATOM 2197 C CA . ILE A 1 275 ? -11.082 7.389 11.815 1.00 94.56 275 ILE A CA 1
ATOM 2198 C C . ILE A 1 275 ? -11.498 6.192 10.977 1.00 94.56 275 ILE A C 1
ATOM 2200 O O . ILE A 1 275 ? -12.597 6.134 10.418 1.00 94.56 275 ILE A O 1
ATOM 2204 N N . ARG A 1 276 ? -10.592 5.231 10.885 1.00 94.06 276 ARG A N 1
ATOM 2205 C CA . ARG A 1 276 ? -10.787 3.944 10.223 1.00 94.06 276 ARG A CA 1
ATOM 2206 C C . ARG A 1 276 ? -10.251 2.857 11.134 1.00 94.06 276 ARG A C 1
ATOM 2208 O O . ARG A 1 276 ? -9.543 3.146 12.101 1.00 94.06 276 ARG A O 1
ATOM 2215 N N . GLY A 1 277 ? -10.593 1.620 10.831 1.00 92.19 277 GLY A N 1
ATOM 2216 C CA . GLY A 1 277 ? -10.045 0.513 11.580 1.00 92.19 277 GLY A CA 1
ATOM 2217 C C . GLY A 1 277 ? -10.759 -0.794 11.356 1.00 92.19 277 GLY A C 1
ATOM 2218 O O . GLY A 1 277 ? -11.648 -0.933 10.508 1.00 92.19 277 GLY A O 1
ATOM 2219 N N . GLU A 1 278 ? -10.361 -1.747 12.176 1.00 91.81 278 GLU A N 1
ATOM 2220 C CA . GLU A 1 278 ? -10.976 -3.052 12.264 1.00 91.81 278 GLU A CA 1
ATOM 2221 C C . GLU A 1 278 ? -11.203 -3.422 13.722 1.00 91.81 278 GLU A C 1
ATOM 2223 O O . GLU A 1 278 ? -10.524 -2.947 14.632 1.00 91.81 278 GLU A O 1
ATOM 2228 N N . TYR A 1 279 ? -12.181 -4.284 13.948 1.00 92.19 279 TYR A N 1
ATOM 2229 C CA . TYR A 1 279 ? -12.328 -4.940 15.227 1.00 92.19 279 TYR A CA 1
ATOM 2230 C C . TYR A 1 279 ? -12.547 -6.431 15.038 1.00 92.19 279 TYR A C 1
ATOM 2232 O O . TYR A 1 279 ? -13.133 -6.886 14.052 1.00 92.19 279 TYR A O 1
ATOM 2240 N N . THR A 1 280 ? -12.087 -7.188 16.023 1.00 91.56 280 THR A N 1
ATOM 2241 C CA . THR A 1 280 ? -12.324 -8.622 16.132 1.00 91.56 280 THR A CA 1
ATOM 2242 C C . THR A 1 280 ? -13.092 -8.884 17.412 1.00 91.56 280 THR A C 1
ATOM 2244 O O . THR A 1 280 ? -12.692 -8.405 18.471 1.00 91.56 280 THR A O 1
ATOM 2247 N N . ILE A 1 281 ? -14.187 -9.632 17.312 1.00 91.00 281 ILE A N 1
ATOM 2248 C CA . ILE A 1 281 ? -14.946 -10.126 18.460 1.00 91.00 281 ILE A CA 1
ATOM 2249 C C . ILE A 1 281 ? -14.771 -11.629 18.594 1.00 91.00 281 ILE A C 1
ATOM 2251 O O . ILE A 1 281 ? -14.820 -12.346 17.595 1.00 91.00 281 ILE A O 1
ATOM 2255 N N . VAL A 1 282 ? -14.587 -12.105 19.821 1.00 90.25 282 VAL A N 1
ATOM 2256 C CA . VAL A 1 282 ? -14.397 -13.520 20.142 1.00 90.25 282 VAL A CA 1
ATOM 2257 C C . VAL A 1 282 ? -15.312 -13.912 21.297 1.00 90.25 282 VAL A C 1
ATOM 2259 O O . VAL A 1 282 ? -15.447 -13.189 22.284 1.00 90.25 282 VAL A O 1
ATOM 2262 N N . ARG A 1 283 ? -15.952 -15.074 21.176 1.00 88.81 283 ARG A N 1
ATOM 2263 C CA . ARG A 1 283 ? -16.718 -15.703 22.256 1.00 88.81 283 ARG A CA 1
ATOM 2264 C C . ARG A 1 283 ? -16.648 -17.214 22.096 1.00 88.81 283 ARG A C 1
ATOM 2266 O O . ARG A 1 2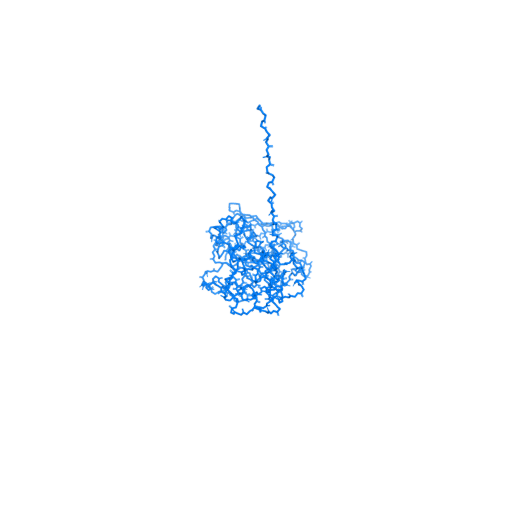83 ? -17.124 -17.757 21.097 1.00 88.81 283 ARG A O 1
ATOM 2273 N N . ASN A 1 284 ? -16.091 -17.904 23.089 1.00 87.62 284 ASN A N 1
ATOM 2274 C CA . ASN A 1 284 ? -15.766 -19.329 22.989 1.00 87.62 284 ASN A CA 1
ATOM 2275 C C . ASN A 1 284 ? -14.921 -19.586 21.722 1.00 87.62 284 ASN A C 1
ATOM 2277 O O . ASN A 1 284 ? -13.923 -18.906 21.505 1.00 87.62 284 ASN A O 1
ATOM 2281 N N . ASN A 1 285 ? -15.354 -20.501 20.852 1.00 85.31 285 ASN A N 1
ATOM 2282 C CA . ASN A 1 285 ? -14.671 -20.822 19.594 1.00 85.31 285 ASN A CA 1
ATOM 2283 C C . ASN A 1 285 ? -15.184 -20.000 18.394 1.00 85.31 285 ASN A C 1
ATOM 2285 O O . ASN A 1 285 ? -14.846 -20.307 17.253 1.00 85.31 285 ASN A O 1
ATOM 2289 N N . GLN A 1 286 ? -16.044 -19.001 18.619 1.00 82.62 286 GLN A N 1
ATOM 2290 C CA . GLN A 1 286 ? -16.579 -18.141 17.562 1.00 82.62 286 GLN A CA 1
ATOM 2291 C C . GLN A 1 286 ? -15.777 -16.844 17.476 1.00 82.62 286 GLN A C 1
ATOM 2293 O O . GLN A 1 286 ? -15.512 -16.210 18.496 1.00 82.62 286 GLN A O 1
ATOM 2298 N N . MET A 1 287 ? -15.450 -16.429 16.253 1.00 85.00 287 MET A N 1
ATOM 2299 C CA . MET A 1 287 ? -14.776 -15.167 15.961 1.00 85.00 287 MET A CA 1
ATOM 2300 C C . MET A 1 287 ? -15.480 -14.456 14.805 1.00 85.00 287 MET A C 1
ATOM 2302 O O . MET A 1 287 ? -15.918 -15.103 13.854 1.00 85.00 287 MET A O 1
ATOM 2306 N N . GLN A 1 288 ? -15.601 -13.132 14.891 1.00 84.12 288 GLN A N 1
ATOM 2307 C CA . GLN A 1 288 ? -15.966 -12.295 13.751 1.00 84.12 288 GLN A CA 1
ATOM 2308 C C . GLN A 1 288 ? -15.017 -11.112 13.653 1.00 84.12 288 GLN A C 1
ATOM 2310 O O . GLN A 1 288 ? -14.718 -10.461 14.652 1.00 84.12 288 GLN A O 1
ATOM 2315 N N . LYS A 1 289 ? -14.613 -10.801 12.425 1.00 85.94 289 LYS A N 1
ATOM 2316 C CA . LYS A 1 289 ? -13.847 -9.607 12.092 1.00 85.94 289 LYS A CA 1
ATOM 2317 C C . LYS A 1 289 ? -14.725 -8.636 11.309 1.00 85.94 289 LYS A C 1
ATOM 2319 O O . LYS A 1 289 ? -15.541 -9.045 10.479 1.00 85.94 289 LYS A O 1
ATOM 2324 N N . ARG A 1 290 ? -14.598 -7.348 11.612 1.00 87.81 290 ARG A N 1
ATOM 2325 C CA . ARG A 1 290 ? -15.359 -6.255 10.999 1.00 87.81 290 ARG A CA 1
ATOM 2326 C C . ARG A 1 290 ? -14.445 -5.068 10.765 1.00 87.81 290 ARG A C 1
ATOM 2328 O O . ARG A 1 290 ? -13.463 -4.883 11.475 1.00 87.81 290 ARG A O 1
ATOM 2335 N N . ARG A 1 291 ? -14.797 -4.257 9.778 1.00 89.94 291 ARG A N 1
ATOM 2336 C CA . ARG A 1 291 ? -14.100 -3.017 9.425 1.00 89.94 291 ARG A CA 1
ATOM 2337 C C . ARG A 1 291 ? -15.035 -1.846 9.643 1.00 89.94 291 ARG A C 1
ATOM 2339 O O . ARG A 1 291 ? -16.252 -2.024 9.623 1.00 89.94 291 ARG A O 1
ATOM 2346 N N . TYR A 1 292 ? -14.490 -0.659 9.849 1.00 92.62 292 TYR A N 1
ATOM 2347 C CA . TYR A 1 292 ? -15.305 0.533 10.023 1.00 92.62 292 TYR A CA 1
ATOM 2348 C C . TYR A 1 292 ? -14.614 1.789 9.522 1.00 92.62 292 TYR A C 1
ATOM 2350 O O . TYR A 1 292 ? -13.390 1.874 9.402 1.00 92.62 292 TYR A O 1
ATOM 2358 N N . LYS A 1 293 ? -15.448 2.792 9.278 1.00 94.06 293 LYS A N 1
ATOM 2359 C CA . LYS A 1 293 ? -15.049 4.177 9.062 1.00 94.06 293 LYS A CA 1
ATOM 2360 C C . LYS A 1 293 ? -15.927 5.074 9.916 1.00 94.06 293 LYS A C 1
ATOM 2362 O O . LYS A 1 293 ? -17.051 4.708 10.247 1.00 94.06 293 LYS A O 1
ATOM 2367 N N . GLY A 1 294 ? -15.428 6.241 10.275 1.00 95.56 294 GLY A N 1
ATOM 2368 C CA . GLY A 1 294 ? -16.172 7.139 11.136 1.00 95.56 294 GLY A CA 1
ATOM 2369 C C . GLY A 1 294 ? -15.494 8.474 11.345 1.00 95.56 294 GLY A C 1
ATOM 2370 O O . GLY A 1 294 ? -14.510 8.800 10.675 1.00 95.56 294 GLY A O 1
ATOM 2371 N N . LYS A 1 295 ? -16.044 9.243 12.281 1.00 96.94 295 LYS A N 1
ATOM 2372 C CA . LYS A 1 295 ? -15.573 10.585 12.612 1.00 96.94 295 LYS A CA 1
ATOM 2373 C C . LYS A 1 295 ? -15.516 10.822 14.113 1.00 96.94 295 LYS A C 1
ATOM 2375 O O . LYS A 1 295 ? -16.309 10.263 14.871 1.00 96.94 295 LYS A O 1
ATOM 2380 N N . ILE A 1 296 ? -14.586 11.681 14.506 1.00 96.69 296 ILE A N 1
ATOM 2381 C CA . ILE A 1 296 ? -14.464 12.261 15.838 1.00 96.69 296 ILE A CA 1
ATOM 2382 C C . ILE A 1 296 ? -15.211 13.599 15.844 1.00 96.69 296 ILE A C 1
ATOM 2384 O O . ILE A 1 296 ? -14.955 14.468 15.014 1.00 96.69 296 ILE A O 1
ATOM 2388 N N . GLU A 1 297 ? -16.109 13.773 16.808 1.00 95.38 297 GLU A N 1
ATOM 2389 C CA . GLU A 1 297 ? -16.882 14.992 17.044 1.00 95.38 297 GLU A CA 1
ATOM 2390 C C . GLU A 1 297 ? -16.758 15.379 18.525 1.00 95.38 297 GLU A C 1
ATOM 2392 O O . GLU A 1 297 ? -17.511 14.922 19.390 1.00 95.38 297 GLU A O 1
ATOM 2397 N N . GLY A 1 298 ? -15.750 16.194 18.848 1.00 90.38 298 GLY A N 1
ATOM 2398 C CA . GLY A 1 298 ? -15.406 16.513 20.235 1.00 90.38 298 GLY A CA 1
ATOM 2399 C C . GLY A 1 298 ? -14.922 15.270 20.988 1.00 90.38 298 GLY A C 1
ATOM 2400 O O . GLY A 1 298 ? -13.902 14.689 20.635 1.00 90.38 298 GLY A O 1
ATOM 2401 N N . ASN A 1 299 ? -15.656 14.854 22.023 1.00 90.50 299 ASN A N 1
ATOM 2402 C CA . ASN A 1 299 ? -15.378 13.627 22.781 1.00 90.50 299 ASN A CA 1
ATOM 2403 C C . ASN A 1 299 ? -16.182 12.410 22.293 1.00 90.50 299 ASN A C 1
ATOM 2405 O O . ASN A 1 299 ? -16.191 11.382 22.974 1.00 90.50 299 ASN A O 1
ATOM 2409 N N . LYS A 1 300 ? -16.901 12.539 21.171 1.00 95.75 300 LYS A N 1
ATOM 2410 C CA . LYS A 1 300 ? -17.715 11.477 20.577 1.00 95.75 300 LYS A CA 1
ATOM 2411 C C . LYS A 1 300 ? -17.037 10.908 19.344 1.00 95.75 300 LYS A C 1
ATOM 2413 O O . LYS A 1 300 ? -16.371 11.619 18.598 1.00 95.75 300 LYS A O 1
ATOM 2418 N N . ILE A 1 301 ? -17.264 9.626 19.116 1.00 97.31 301 ILE A N 1
ATOM 2419 C CA . ILE A 1 301 ? -16.842 8.888 17.937 1.00 97.31 301 ILE A CA 1
ATOM 2420 C C . ILE A 1 301 ? -18.079 8.224 17.338 1.00 97.31 301 ILE A C 1
ATOM 2422 O O . ILE A 1 301 ? -18.786 7.488 18.026 1.00 97.31 301 ILE A O 1
ATOM 2426 N N . ILE A 1 302 ? -18.335 8.483 16.060 1.00 97.75 302 ILE A N 1
ATOM 2427 C CA . ILE A 1 302 ? -19.456 7.904 15.315 1.00 97.75 302 ILE A CA 1
ATOM 2428 C C . ILE A 1 302 ? -18.882 7.025 14.216 1.00 97.75 302 ILE A C 1
ATOM 2430 O O . ILE A 1 302 ? -18.097 7.503 13.397 1.00 97.75 302 ILE A O 1
ATOM 2434 N N . LEU A 1 303 ? -19.268 5.753 14.201 1.00 97.19 303 LEU A N 1
ATOM 2435 C CA . LEU A 1 303 ? -18.740 4.747 13.289 1.00 97.19 303 LEU A CA 1
ATOM 2436 C C . LEU A 1 303 ? -19.848 4.089 12.479 1.00 97.19 303 LEU A C 1
ATOM 2438 O O . LEU A 1 303 ? -20.850 3.643 13.040 1.00 97.19 303 LEU A O 1
ATOM 2442 N N . ASP A 1 304 ? -19.593 3.940 11.186 1.00 95.62 304 ASP A N 1
ATOM 2443 C CA . ASP A 1 304 ? -20.307 3.041 10.291 1.00 95.62 304 ASP A CA 1
ATOM 2444 C C . ASP A 1 304 ? -19.499 1.744 10.169 1.00 95.62 304 ASP A C 1
ATOM 2446 O O . ASP A 1 304 ? -18.375 1.722 9.647 1.00 95.62 304 ASP A O 1
ATOM 2450 N N . ILE A 1 305 ? -20.066 0.654 10.684 1.00 93.56 305 ILE A N 1
ATOM 2451 C CA . ILE A 1 305 ? -19.444 -0.666 10.655 1.00 93.56 305 ILE A CA 1
ATOM 2452 C C . ILE A 1 305 ? -19.839 -1.358 9.350 1.00 93.56 305 ILE A C 1
ATOM 2454 O O . ILE A 1 305 ? -21.018 -1.478 9.022 1.00 93.56 305 ILE A O 1
ATOM 2458 N N . SER A 1 306 ? -18.839 -1.820 8.609 1.00 87.19 306 SER A N 1
ATOM 2459 C CA . SER A 1 306 ? -19.026 -2.532 7.348 1.00 87.19 306 SER A CA 1
ATOM 2460 C C . SER A 1 306 ? -19.564 -3.938 7.590 1.00 87.19 306 SER A C 1
ATOM 2462 O O . SER A 1 306 ? -19.124 -4.624 8.516 1.00 87.19 306 SER A O 1
ATOM 2464 N N . ASP A 1 307 ? -20.457 -4.392 6.716 1.00 81.75 307 ASP A N 1
ATOM 2465 C CA . ASP A 1 307 ? -20.892 -5.786 6.692 1.00 81.75 307 ASP A CA 1
ATOM 2466 C C . ASP A 1 307 ? -19.689 -6.715 6.412 1.00 81.75 307 ASP A C 1
ATOM 2468 O O . ASP A 1 307 ? -18.765 -6.334 5.682 1.00 81.75 307 ASP A O 1
ATOM 2472 N N . PRO A 1 308 ? -19.654 -7.932 6.986 1.00 73.31 308 PRO A N 1
ATOM 2473 C CA . PRO A 1 308 ? -18.588 -8.882 6.686 1.00 73.31 308 PRO A CA 1
ATOM 2474 C C . PRO A 1 308 ? -18.650 -9.308 5.224 1.00 73.31 308 PRO A C 1
ATOM 2476 O O . PRO A 1 308 ? -19.736 -9.471 4.661 1.00 73.31 308 PRO A O 1
ATOM 2479 N N . TYR A 1 309 ? -17.498 -9.609 4.630 1.00 67.94 309 TYR A N 1
ATOM 2480 C CA . TYR A 1 309 ? -17.504 -10.360 3.381 1.00 67.94 309 TYR A CA 1
ATOM 2481 C C . TYR A 1 309 ? -18.055 -11.773 3.601 1.00 67.94 309 TYR A C 1
ATOM 2483 O O . TYR A 1 309 ? -17.921 -12.356 4.675 1.00 67.94 309 TYR A O 1
ATOM 2491 N N . VAL A 1 310 ? -18.615 -12.365 2.543 1.00 60.50 310 VAL A N 1
ATOM 2492 C CA . VAL A 1 310 ? -19.173 -13.730 2.576 1.00 60.50 310 VAL A CA 1
ATOM 2493 C C . VAL A 1 310 ? -18.138 -14.750 3.072 1.00 60.50 310 VAL A C 1
ATOM 2495 O O . VAL A 1 310 ? -18.458 -15.606 3.889 1.00 60.50 310 VAL A O 1
ATOM 2498 N N . PHE A 1 311 ? -16.874 -14.616 2.657 1.00 60.22 311 PHE A N 1
ATOM 2499 C CA . PHE A 1 311 ? -15.791 -15.502 3.101 1.00 60.22 311 PHE A CA 1
ATOM 2500 C C . PHE A 1 311 ? -15.348 -15.269 4.559 1.00 60.22 311 PHE A C 1
ATOM 2502 O O . PHE A 1 311 ? -14.704 -16.137 5.139 1.00 60.22 311 PHE A O 1
ATOM 2509 N N . GLU A 1 312 ? -15.684 -14.124 5.162 1.00 59.66 312 GLU A N 1
ATOM 2510 C CA . GLU A 1 312 ? -15.443 -13.823 6.586 1.00 59.66 312 GLU A CA 1
ATOM 2511 C C . GLU A 1 312 ? -16.558 -14.397 7.481 1.00 59.66 312 GLU A C 1
ATOM 2513 O O . GLU A 1 312 ? -16.466 -14.349 8.706 1.00 59.66 312 GLU A O 1
ATOM 2518 N N . ASN A 1 313 ? -17.604 -14.964 6.870 1.00 62.19 313 ASN A N 1
ATOM 2519 C CA . ASN A 1 313 ? -18.705 -15.654 7.529 1.00 62.19 313 ASN A CA 1
ATOM 2520 C C . ASN A 1 313 ? -18.997 -17.007 6.844 1.00 62.19 313 ASN A C 1
ATOM 2522 O O . ASN A 1 313 ? -20.091 -17.215 6.313 1.00 62.19 313 ASN A O 1
ATOM 2526 N N . PRO A 1 314 ? -18.039 -17.951 6.851 1.00 55.53 314 PRO A N 1
ATOM 2527 C CA . PRO A 1 314 ? -18.153 -19.207 6.103 1.00 55.53 314 PRO A CA 1
ATOM 2528 C C . PRO A 1 314 ? -19.315 -20.094 6.577 1.00 55.53 314 PRO A C 1
ATOM 2530 O O . PRO A 1 314 ? -19.810 -20.920 5.818 1.00 55.53 314 PRO A O 1
ATOM 2533 N N . ASN A 1 315 ? -19.782 -19.895 7.813 1.00 62.22 315 ASN A N 1
ATOM 2534 C CA . ASN A 1 315 ? -20.897 -20.638 8.402 1.00 62.22 315 ASN A CA 1
ATOM 2535 C C . ASN A 1 315 ? -22.262 -19.961 8.179 1.00 62.22 315 ASN A C 1
ATOM 2537 O O . ASN A 1 315 ? -23.273 -20.468 8.659 1.00 62.22 315 ASN A O 1
ATOM 2541 N N . GLY A 1 316 ? -22.302 -18.807 7.499 1.00 59.53 316 GLY A N 1
ATOM 2542 C CA . GLY A 1 316 ? -23.541 -18.127 7.120 1.00 59.53 316 GLY A CA 1
ATOM 2543 C C . GLY A 1 316 ? -24.387 -17.612 8.289 1.00 59.53 316 GLY A C 1
ATOM 2544 O O . GLY A 1 316 ? -25.586 -17.405 8.117 1.00 59.53 316 GLY A O 1
ATOM 2545 N N . VAL A 1 317 ? -23.804 -17.398 9.475 1.00 65.12 317 VAL A N 1
ATOM 2546 C CA . VAL A 1 317 ? -24.554 -16.874 10.629 1.00 65.12 317 VAL A CA 1
ATOM 2547 C C . VAL A 1 317 ? -24.994 -15.445 10.303 1.00 65.12 317 VAL A C 1
ATOM 2549 O O . VAL A 1 317 ? -24.110 -14.632 10.032 1.00 65.12 317 VAL A O 1
ATOM 2552 N N . PRO A 1 318 ? -26.296 -15.101 10.306 1.00 72.94 318 PRO A N 1
ATOM 2553 C CA . PRO A 1 318 ? -26.750 -13.772 9.904 1.00 72.94 318 PRO A CA 1
ATOM 2554 C C . PRO A 1 318 ? -26.060 -12.682 10.740 1.00 72.94 318 PRO A C 1
ATOM 2556 O O . PRO A 1 318 ? -26.277 -12.618 11.952 1.00 72.94 318 PRO A O 1
ATOM 2559 N N . PRO A 1 319 ? -25.187 -11.850 10.143 1.00 81.44 319 PRO A N 1
ATOM 2560 C CA . PRO A 1 319 ? -24.539 -10.782 10.883 1.00 81.44 319 PRO A CA 1
ATOM 2561 C C . PRO A 1 319 ? -25.548 -9.674 11.189 1.00 81.44 319 PRO A C 1
ATOM 2563 O O . PRO A 1 319 ? -26.503 -9.470 10.437 1.00 81.44 319 PRO A O 1
ATOM 2566 N N . CYS A 1 320 ? -25.297 -8.897 12.244 1.00 86.94 320 CYS A N 1
ATOM 2567 C CA . CYS A 1 320 ? -25.936 -7.591 12.361 1.00 86.94 320 CYS A CA 1
ATOM 2568 C C . CYS A 1 320 ? -25.478 -6.716 11.180 1.00 86.94 320 CYS A C 1
ATOM 2570 O O . CYS A 1 320 ? -24.274 -6.587 10.945 1.00 86.94 320 CYS A O 1
ATOM 2572 N N . GLN A 1 321 ? -26.437 -6.165 10.441 1.00 89.44 321 GLN A N 1
ATOM 2573 C CA . GLN A 1 321 ? -26.258 -5.401 9.206 1.00 89.44 321 GLN A CA 1
ATOM 2574 C C . GLN A 1 321 ? -26.528 -3.919 9.436 1.00 89.44 321 GLN A C 1
ATOM 2576 O O . GLN A 1 321 ? -27.389 -3.554 10.250 1.00 89.44 321 GLN A O 1
ATOM 2581 N N . ASN A 1 322 ? -25.858 -3.061 8.664 1.00 91.00 322 ASN A N 1
ATOM 2582 C CA . ASN A 1 322 ? -25.975 -1.601 8.782 1.00 91.00 322 ASN A CA 1
ATOM 2583 C C . ASN A 1 322 ? -25.695 -1.124 10.217 1.00 91.00 322 ASN A C 1
ATOM 2585 O O . ASN A 1 322 ? -26.435 -0.320 10.791 1.00 91.00 322 ASN A O 1
ATOM 2589 N N . MET A 1 323 ? -24.662 -1.702 10.829 1.00 94.94 323 MET A N 1
ATOM 2590 C CA . MET A 1 323 ? -24.292 -1.410 12.206 1.00 94.94 323 MET A CA 1
ATOM 2591 C C . MET A 1 323 ? -23.728 0.012 12.322 1.00 94.94 323 MET A C 1
ATOM 2593 O O . MET A 1 323 ? -22.811 0.390 11.592 1.00 94.94 323 MET A O 1
ATOM 2597 N N . LYS A 1 324 ? -24.235 0.774 13.294 1.00 97.00 324 LYS A N 1
ATOM 2598 C CA . LYS A 1 324 ? -23.684 2.072 13.700 1.00 97.00 324 LYS A CA 1
ATOM 2599 C C . LYS A 1 324 ? -23.256 2.024 15.150 1.00 97.00 324 LYS A C 1
ATOM 2601 O O . LYS A 1 324 ? -23.994 1.505 15.984 1.00 97.00 324 LYS A O 1
ATOM 2606 N N . MET A 1 325 ? -22.090 2.578 15.456 1.00 97.50 325 MET A N 1
ATOM 2607 C CA . MET A 1 325 ? -21.542 2.608 16.810 1.00 97.50 325 MET A CA 1
ATOM 2608 C C . MET A 1 325 ? -21.265 4.049 17.232 1.00 97.50 325 MET A C 1
ATOM 2610 O O . MET A 1 325 ? -20.697 4.834 16.477 1.00 97.50 325 MET A O 1
ATOM 2614 N N . TYR A 1 326 ? -21.684 4.387 18.447 1.00 97.94 326 TYR A N 1
ATOM 2615 C CA . TYR A 1 326 ? -21.573 5.710 19.046 1.00 97.94 326 TYR A CA 1
ATOM 2616 C C . TYR A 1 326 ? -20.769 5.568 20.329 1.00 97.94 326 TYR A C 1
ATOM 2618 O O . TYR A 1 326 ? -21.279 5.056 21.326 1.00 97.94 326 TYR A O 1
ATOM 2626 N N . LEU A 1 327 ? -19.512 5.989 20.293 1.00 98.06 327 LEU A N 1
ATOM 2627 C CA . LEU A 1 327 ? -18.582 5.904 21.410 1.00 98.06 327 LEU A CA 1
ATOM 2628 C C . LEU A 1 327 ? -18.291 7.295 21.969 1.00 98.06 327 LEU A C 1
ATOM 2630 O O . LEU A 1 327 ? -18.433 8.309 21.290 1.00 98.06 327 LEU A O 1
ATOM 2634 N N . SER A 1 328 ? -17.867 7.336 23.222 1.00 97.50 328 SER A N 1
ATOM 2635 C CA . SER A 1 328 ? -17.418 8.538 23.910 1.00 97.50 328 SER A CA 1
ATOM 2636 C C . SER A 1 328 ? -16.256 8.210 24.838 1.00 97.50 328 SER A C 1
ATOM 2638 O O . SER A 1 328 ? -16.184 7.096 25.364 1.00 97.50 328 SER A O 1
ATOM 2640 N N . GLY A 1 329 ? -15.350 9.165 25.031 1.00 95.50 329 GLY A N 1
ATOM 2641 C CA . GLY A 1 329 ? -14.181 8.994 25.890 1.00 95.50 329 GLY A CA 1
ATOM 2642 C C . GLY A 1 329 ? -12.917 9.569 25.264 1.00 95.50 329 GLY A C 1
ATOM 2643 O O . GLY A 1 329 ? -12.955 10.657 24.693 1.00 95.50 329 GLY A O 1
ATOM 2644 N N . ASN A 1 330 ? -11.804 8.856 25.419 1.00 95.12 330 ASN A N 1
ATOM 2645 C CA . ASN A 1 330 ? -10.488 9.242 24.914 1.00 95.12 330 ASN A CA 1
ATOM 2646 C C . ASN A 1 330 ? -9.697 8.017 24.424 1.00 95.12 330 ASN A C 1
ATOM 2648 O O . ASN A 1 330 ? -10.190 6.891 24.423 1.00 95.12 330 ASN A O 1
ATOM 2652 N N . GLU A 1 331 ? -8.448 8.219 24.019 1.00 94.62 331 GLU A N 1
ATOM 2653 C CA . GLU A 1 331 ? -7.576 7.174 23.482 1.00 94.62 331 GLU A CA 1
ATOM 2654 C C . GLU A 1 331 ? -7.166 6.093 24.494 1.00 94.62 331 GLU A C 1
ATOM 2656 O O . GLU A 1 331 ? -6.474 5.149 24.121 1.00 94.62 331 GLU A O 1
ATOM 2661 N N . ALA A 1 332 ? -7.517 6.231 25.774 1.00 96.81 332 ALA A N 1
ATOM 2662 C CA . ALA A 1 332 ? -7.299 5.215 26.801 1.00 96.81 332 ALA A CA 1
ATOM 2663 C C . ALA A 1 332 ? -8.567 4.414 27.127 1.00 96.81 332 ALA A C 1
ATOM 2665 O O . ALA A 1 332 ? -8.458 3.267 27.560 1.00 96.81 332 ALA A O 1
ATOM 2666 N N . SER A 1 333 ? -9.753 5.001 26.937 1.00 97.06 333 SER A N 1
ATOM 2667 C CA . SER A 1 333 ? -11.031 4.348 27.215 1.00 97.06 333 SER A CA 1
ATOM 2668 C C . SER A 1 333 ? -12.151 4.931 26.359 1.00 97.06 333 SER A C 1
ATOM 2670 O O . SER A 1 333 ? -12.386 6.141 26.370 1.00 97.06 333 SER A O 1
ATOM 2672 N N . LEU A 1 334 ? -12.875 4.056 25.661 1.00 97.88 334 LEU A N 1
ATOM 2673 C CA . LEU A 1 334 ? -14.050 4.402 24.865 1.00 97.88 334 LEU A CA 1
ATOM 2674 C C . LEU A 1 334 ? -15.242 3.560 25.306 1.00 97.88 334 LEU A C 1
ATOM 2676 O O . LEU A 1 334 ? -15.142 2.343 25.457 1.00 97.88 334 LEU A O 1
ATOM 2680 N N . LYS A 1 335 ? -16.392 4.203 25.495 1.00 98.19 335 LYS A N 1
ATOM 2681 C CA . LYS A 1 335 ? -17.636 3.533 25.883 1.00 98.19 335 LYS A CA 1
ATOM 2682 C C . LYS A 1 335 ? -18.816 4.081 25.113 1.00 98.19 335 LYS A C 1
ATOM 2684 O O . LYS A 1 335 ? -18.851 5.268 24.787 1.00 98.19 335 LYS A O 1
ATOM 2689 N N . GLY A 1 336 ? -19.807 3.239 24.875 1.00 97.75 336 GLY A N 1
ATOM 2690 C CA . GLY A 1 336 ? -21.060 3.685 24.294 1.00 97.75 336 GLY A CA 1
ATOM 2691 C C . GLY A 1 336 ? -21.901 2.536 23.784 1.00 97.75 336 GLY A C 1
ATOM 2692 O O . GLY A 1 336 ? -21.891 1.452 24.362 1.00 97.75 336 GLY A O 1
ATOM 2693 N N . ASN A 1 337 ? -22.640 2.784 22.710 1.00 97.50 337 ASN A N 1
ATOM 2694 C CA . ASN A 1 337 ? -23.677 1.873 22.243 1.00 97.50 337 ASN A CA 1
ATOM 2695 C C . ASN A 1 337 ? -23.542 1.625 20.745 1.00 97.50 337 ASN A C 1
ATOM 2697 O O . ASN A 1 337 ? -22.980 2.442 20.015 1.00 97.50 337 ASN A O 1
ATOM 2701 N N . TRP A 1 338 ? -24.123 0.531 20.274 1.00 96.69 338 TRP A N 1
ATOM 2702 C CA . TRP A 1 338 ? -24.305 0.278 18.855 1.00 96.69 338 TRP A CA 1
ATOM 2703 C C . TRP A 1 338 ? -25.752 -0.098 18.549 1.00 96.69 338 TRP A C 1
ATOM 2705 O O . TRP A 1 338 ? -26.480 -0.600 19.404 1.00 96.69 338 TRP A O 1
ATOM 2715 N N . VAL A 1 339 ? -26.156 0.167 17.314 1.00 95.94 339 VAL A N 1
ATOM 2716 C CA . VAL A 1 339 ? -27.464 -0.179 16.750 1.00 95.94 339 VAL A CA 1
ATOM 2717 C C . VAL A 1 339 ? -27.260 -0.853 15.402 1.00 95.94 339 VAL A C 1
ATOM 2719 O O . VAL A 1 339 ? -26.202 -0.711 14.788 1.00 95.94 339 VAL A O 1
ATOM 2722 N N . SER A 1 340 ? -28.260 -1.582 14.923 1.00 95.12 340 SER A N 1
ATOM 2723 C CA . SER A 1 340 ? -28.238 -2.173 13.584 1.00 95.12 340 SER A CA 1
ATOM 2724 C C . SER A 1 340 ? -29.650 -2.283 13.018 1.00 95.12 340 SER A C 1
ATOM 2726 O O . SER A 1 340 ? -30.628 -2.070 13.731 1.00 95.12 340 SER A O 1
ATOM 2728 N N . SER A 1 341 ? -29.751 -2.641 11.741 1.00 91.88 341 SER A N 1
ATOM 2729 C CA . SER A 1 341 ? -31.041 -2.794 11.058 1.00 91.88 341 SER A CA 1
ATOM 2730 C C . SER A 1 341 ? -31.795 -4.089 11.395 1.00 91.88 341 SER A C 1
ATOM 2732 O O . SER A 1 341 ? -33.020 -4.096 11.336 1.00 91.88 341 SER A O 1
ATOM 2734 N N . ASN A 1 342 ? -31.095 -5.170 11.755 1.00 89.75 342 ASN A N 1
ATOM 2735 C CA . ASN A 1 342 ? -31.676 -6.507 11.968 1.00 89.75 342 ASN A CA 1
ATOM 2736 C C . ASN A 1 342 ? -31.361 -7.134 13.343 1.00 89.75 342 ASN A C 1
ATOM 2738 O O . ASN A 1 342 ? -31.933 -8.168 13.672 1.00 89.75 342 ASN A O 1
ATOM 2742 N N . CYS A 1 343 ? -30.502 -6.512 14.152 1.00 89.56 343 CYS A N 1
ATOM 2743 C CA . CYS A 1 343 ? -30.340 -6.791 15.582 1.00 89.56 343 CYS A CA 1
ATOM 2744 C C . CYS A 1 343 ? -30.951 -5.622 16.363 1.00 89.56 343 CYS A C 1
ATOM 2746 O O . CYS A 1 343 ? -30.305 -4.584 16.560 1.00 89.56 343 CYS A O 1
ATOM 2748 N N . SER A 1 344 ? -32.237 -5.762 16.698 1.00 87.38 344 SER A N 1
ATOM 2749 C CA . SER A 1 344 ? -33.094 -4.686 17.207 1.00 87.38 344 SER A CA 1
ATOM 2750 C C . SER A 1 344 ? -32.738 -4.215 18.612 1.00 87.38 344 SER A C 1
ATOM 2752 O O . SER A 1 344 ? -33.065 -3.085 18.967 1.00 87.38 344 SER A O 1
ATOM 2754 N N . GLN A 1 345 ? -32.082 -5.054 19.418 1.00 90.56 345 GLN A N 1
ATOM 2755 C CA . GLN A 1 345 ? -31.720 -4.678 20.787 1.00 90.56 345 GLN A CA 1
ATOM 2756 C C . GLN A 1 345 ? -30.431 -3.848 20.847 1.00 90.56 345 GLN A C 1
ATOM 2758 O O . GLN A 1 345 ? -30.149 -3.234 21.877 1.00 90.56 345 GLN A O 1
ATOM 2763 N N . GLY A 1 346 ? -29.662 -3.800 19.752 1.00 91.94 346 GLY A N 1
ATOM 2764 C CA . GLY A 1 346 ? -28.369 -3.123 19.711 1.00 91.94 346 GLY A CA 1
ATOM 2765 C C . GLY A 1 346 ? -27.403 -3.699 20.745 1.00 91.94 346 GLY A C 1
ATOM 2766 O O . GLY A 1 346 ? -27.406 -4.897 21.018 1.00 91.94 346 GLY A O 1
ATOM 2767 N N . GLY A 1 347 ? -26.579 -2.853 21.352 1.00 94.88 347 GLY A N 1
ATOM 2768 C CA . GLY A 1 347 ? -25.773 -3.270 22.492 1.00 94.88 347 GLY A CA 1
ATOM 2769 C C . GLY A 1 347 ? -24.833 -2.195 23.002 1.00 94.88 347 GLY A C 1
ATOM 2770 O O . GLY A 1 347 ? -24.854 -1.052 22.550 1.00 94.88 347 GLY A O 1
ATOM 2771 N N . VAL A 1 348 ? -24.008 -2.574 23.972 1.00 96.62 348 VAL A N 1
ATOM 2772 C CA . VAL A 1 348 ? -23.087 -1.693 24.694 1.00 96.62 348 VAL A CA 1
ATOM 2773 C C . VAL A 1 348 ? -21.659 -2.110 24.385 1.00 96.62 348 VAL A C 1
ATOM 2775 O O . VAL A 1 348 ? -21.358 -3.298 24.310 1.00 96.62 348 VAL A O 1
ATOM 2778 N N . VAL A 1 349 ? -20.781 -1.128 24.227 1.00 97.38 349 VAL A N 1
ATOM 2779 C CA . VAL A 1 349 ? -19.355 -1.302 23.965 1.00 97.38 349 VAL A CA 1
ATOM 2780 C C . VAL A 1 349 ? -18.571 -0.659 25.102 1.00 97.38 349 VAL A C 1
ATOM 2782 O O . VAL A 1 349 ? -18.826 0.493 25.455 1.00 97.38 349 VAL A O 1
ATOM 2785 N N . ASN A 1 350 ? -17.609 -1.390 25.660 1.00 97.81 350 ASN A N 1
ATOM 2786 C CA . ASN A 1 350 ? -16.668 -0.896 26.659 1.00 97.81 350 ASN A CA 1
ATOM 2787 C C . ASN A 1 350 ? -15.247 -1.285 26.251 1.00 97.81 350 ASN A C 1
ATOM 2789 O O . ASN A 1 350 ? -14.932 -2.470 26.207 1.00 97.81 350 ASN A O 1
ATOM 2793 N N . LEU A 1 351 ? -14.398 -0.297 25.986 1.00 97.81 351 LEU A N 1
ATOM 2794 C CA . LEU A 1 351 ? -13.037 -0.459 25.481 1.00 97.81 351 LEU A CA 1
ATOM 2795 C C . LEU A 1 351 ? -12.048 0.265 26.390 1.00 97.81 351 LEU A C 1
ATOM 2797 O O . LEU A 1 351 ? -12.312 1.393 26.805 1.00 97.81 351 LEU A O 1
ATOM 2801 N N . ASN A 1 352 ? -10.901 -0.354 26.654 1.00 96.94 352 ASN A N 1
ATOM 2802 C CA . ASN A 1 352 ? -9.774 0.221 27.386 1.00 96.94 352 ASN A CA 1
ATOM 2803 C C . ASN A 1 352 ? -8.449 -0.249 26.757 1.00 96.94 352 ASN A C 1
ATOM 2805 O O . ASN A 1 352 ? -8.435 -1.269 26.072 1.00 96.94 352 ASN A O 1
ATOM 2809 N N . LYS A 1 353 ? -7.358 0.498 26.952 1.00 91.25 353 LYS A N 1
ATOM 2810 C CA . LYS A 1 353 ? -6.014 0.103 26.486 1.00 91.25 353 LYS A CA 1
ATOM 2811 C C . LYS A 1 353 ? -5.524 -1.212 27.088 1.00 91.25 353 LYS A C 1
ATOM 2813 O O . LYS A 1 353 ? -5.782 -1.434 28.293 1.00 91.25 353 LYS A O 1
#

Foldseek 3Di:
DDDDDDDDDDPPPPPPPPPPPDQPFDQDAQDPVNLVVAFFAFLVLLLVLLVVCCVVDVVCVVPLRRSLSSSSVSCVVCVPPDDVPPPVPPQPFFARRDGQFSQLSCCCRVVSVSQLSNQLSVLRVVLRVLLCVVFVLCVVVSCQLALSLLSSLLLSLLSSCLSPNLVCSLSNQLSRLVRDPQPQSSVLSNVSSVLNSVLCVVPVPDDSVRSSVVQLAFAEDADARPDDDDPPDGHHYGHDSQDFQQDWWWDWKDQVLVDDTWTKIWGWDDRPQKIWYKMWTDDDPDIAIWIWIWGDDPQKIKIFIADDDCVSCVVPDDDFARKIWIWGDGNAWIWDWMDGDPSHVTIIDTIGD

Solvent-accessible surface area (backbone atoms only — not comparable to full-atom values): 19206 Å² total; per-residue (Å²): 142,83,88,83,83,83,82,80,84,79,83,78,82,78,78,79,75,76,81,73,80,70,82,77,80,58,96,53,72,65,48,69,73,59,51,76,73,46,79,53,50,25,40,50,54,50,43,53,28,46,52,52,45,46,72,75,44,57,74,38,78,80,34,52,53,53,36,34,35,45,29,50,51,47,42,65,76,44,80,76,67,75,65,86,83,68,65,87,75,85,56,95,52,80,47,46,81,42,60,46,33,70,51,34,41,46,52,27,54,70,66,46,29,45,66,46,48,48,41,38,48,68,29,38,53,61,19,40,50,48,20,50,71,76,28,66,55,26,61,86,49,59,31,52,53,7,62,26,35,20,48,21,35,14,46,31,25,18,44,19,25,72,62,54,34,65,66,59,30,49,55,46,54,51,22,53,46,67,71,59,88,52,67,57,60,38,52,42,46,55,50,10,26,50,54,13,36,54,50,28,69,75,41,76,84,59,49,74,70,53,50,49,55,54,58,65,45,41,51,76,42,83,46,61,78,80,60,84,80,65,87,88,64,86,51,34,41,24,55,35,72,82,44,82,45,55,38,64,28,36,42,39,35,36,31,70,84,78,54,60,70,27,44,31,41,39,37,36,41,49,43,76,52,38,36,32,17,36,35,40,36,39,52,92,96,45,71,46,63,40,39,37,41,33,38,54,59,88,55,32,36,45,34,47,40,47,67,64,55,70,83,68,40,81,83,67,69,84,71,65,36,73,27,37,37,44,34,34,57,55,74,56,37,37,37,39,39,35,41,32,77,76,34,84,76,24,31,44,38,43,34,31,98